Protein AF-A0A378KJ76-F1 (afdb_monomer_lite)

Organism: NCBI:txid453

InterPro domains:
  IPR006119 Resolvase, N-terminal catalytic domain [PS51736] (1-28)
  IPR006120 Resolvase, HTH domain [PF02796] (32-72)
  IPR009057 Homedomain-like superfamily [SSF46689] (32-74)
  IPR036162 Resolvase-like, N-terminal catalytic domain superfamily [SSF53041] (1-30)

Radius of gyration: 29.59 Å; chains: 1; bounding box: 77×40×74 Å

Sequence (186 aa):
MLGVFAEFETNLRRERQLEGIQRAKQEGKYKGRKPTARFKSSEVMELINQGFTRTAIAKKLNIGIASVYRIIKTHRQNNPDQTIPGSQATKKIAVVEIWLRVENKTKFVRGKNESRRQIENDCFSPFDMVKKDTDGWEYILKIPYTNEKELDETIYELMHEAESIADARNGFTEMSAIETITGKSW

Foldseek 3Di:
DVVVVVVVVVVVVVVVVVVVVVVCVVVVVCPDPDPVLLVCLVVLQVVQVVVDDLVVSCVVSVHDSVSSVVSVVVVCVVPVPDDTHPPPQPWDWWKKKKQKDKFALDPPFDPRVVLVVCLCPPQAVVFVKDDPDPPGRIIIGTDTHRDVVRVVVSVVVSQVVSQVSRVVRRMGMDMKMAGPPPRDID

Structure (mmCIF, N/CA/C/O backbone):
data_AF-A0A378KJ76-F1
#
_entry.id   AF-A0A378KJ76-F1
#
loop_
_atom_site.group_PDB
_atom_site.id
_atom_site.type_symbol
_atom_site.label_atom_id
_atom_site.label_alt_id
_atom_site.label_comp_id
_atom_site.label_asym_id
_atom_site.label_entity_id
_atom_site.label_seq_id
_atom_site.pdbx_PDB_ins_code
_atom_site.Cartn_x
_atom_site.Cartn_y
_atom_site.Cartn_z
_atom_site.occupancy
_atom_site.B_iso_or_equiv
_atom_site.auth_seq_id
_atom_site.auth_comp_id
_atom_site.auth_asym_id
_atom_site.auth_atom_id
_atom_site.pdbx_PDB_model_num
ATOM 1 N N . MET A 1 1 ? -50.294 19.749 34.989 1.00 63.41 1 MET A N 1
ATOM 2 C CA . MET A 1 1 ? -49.379 20.613 35.773 1.00 63.41 1 MET A CA 1
ATOM 3 C C . MET A 1 1 ? -48.347 19.847 36.616 1.00 63.41 1 MET A C 1
ATOM 5 O O . MET A 1 1 ? -47.303 20.417 36.876 1.00 63.41 1 MET A O 1
ATOM 9 N N . LEU A 1 2 ? -48.551 18.575 36.996 1.00 69.75 2 LEU A N 1
ATOM 10 C CA . LEU A 1 2 ? -47.578 17.806 37.808 1.00 69.75 2 LEU A CA 1
ATOM 11 C C . LEU A 1 2 ? -46.278 17.403 37.072 1.00 69.75 2 LEU A C 1
ATOM 13 O O . LEU A 1 2 ? -45.234 17.281 37.704 1.00 69.75 2 LEU A O 1
ATOM 17 N N . GLY A 1 3 ? -46.314 17.240 35.744 1.00 79.56 3 GLY A N 1
ATOM 18 C CA . GLY A 1 3 ? -45.130 16.871 34.949 1.00 79.56 3 GLY A CA 1
ATOM 19 C C . GLY A 1 3 ? -44.014 17.922 34.964 1.00 79.56 3 GLY A C 1
ATOM 20 O O . GLY A 1 3 ? -42.844 17.564 35.010 1.00 79.56 3 GLY A O 1
ATOM 21 N N . VAL A 1 4 ? -44.371 19.209 35.038 1.00 81.06 4 VAL A N 1
ATOM 22 C CA . VAL A 1 4 ? -43.402 20.321 35.086 1.00 81.06 4 VAL A CA 1
ATOM 23 C C . VAL A 1 4 ? -42.565 20.269 36.369 1.00 81.06 4 VAL A C 1
ATOM 25 O O . VAL A 1 4 ? -41.358 20.489 36.340 1.00 81.06 4 VAL A O 1
ATOM 28 N N . PHE A 1 5 ? -43.183 19.903 37.496 1.00 82.25 5 PHE A N 1
ATOM 29 C CA . PHE A 1 5 ? -42.476 19.732 38.767 1.00 82.25 5 PHE A CA 1
ATOM 30 C C . PHE A 1 5 ? -41.591 18.477 38.771 1.00 82.25 5 PHE A C 1
ATOM 32 O O . PHE A 1 5 ? -40.461 18.526 39.255 1.00 82.25 5 PHE A O 1
ATOM 39 N N . ALA A 1 6 ? -42.050 17.377 38.165 1.00 85.62 6 ALA A N 1
ATOM 40 C CA . ALA A 1 6 ? -41.249 16.159 38.021 1.00 85.62 6 ALA A CA 1
ATOM 41 C C . ALA A 1 6 ? -40.002 16.372 37.137 1.00 85.62 6 ALA A C 1
ATOM 43 O O . ALA A 1 6 ? -38.919 15.867 37.450 1.00 85.62 6 ALA A O 1
ATOM 44 N N . GLU A 1 7 ? -40.124 17.145 36.056 1.00 84.94 7 GLU A N 1
ATOM 45 C CA . GLU A 1 7 ? -38.994 17.529 35.203 1.00 84.94 7 GLU A CA 1
ATOM 46 C C . GLU A 1 7 ? -38.017 18.455 35.930 1.00 84.94 7 GLU A C 1
ATOM 48 O O . GLU A 1 7 ? -36.808 18.220 35.882 1.00 84.94 7 GLU A O 1
ATOM 53 N N . PHE A 1 8 ? -38.525 19.451 36.663 1.00 87.50 8 PHE A N 1
ATOM 54 C CA . PHE A 1 8 ? -37.701 20.370 37.448 1.00 87.50 8 PHE A CA 1
ATOM 55 C C . PHE A 1 8 ? -36.847 19.631 38.489 1.00 87.50 8 PHE A C 1
ATOM 57 O O . PHE A 1 8 ? -35.629 19.807 38.539 1.00 87.50 8 PHE A O 1
ATOM 64 N N . GLU A 1 9 ? -37.446 18.728 39.267 1.00 88.56 9 GLU A N 1
ATOM 65 C CA . GLU A 1 9 ? -36.698 17.923 40.237 1.00 88.56 9 GLU A CA 1
ATOM 66 C C . GLU A 1 9 ? -35.682 16.983 39.577 1.00 88.56 9 GLU A C 1
ATOM 68 O O . GLU A 1 9 ? -34.585 16.769 40.099 1.00 88.56 9 GLU A O 1
ATOM 73 N N . THR A 1 10 ? -36.026 16.406 38.423 1.00 88.88 10 THR A N 1
ATOM 74 C CA . THR A 1 10 ? -35.123 15.519 37.678 1.00 88.88 10 THR A CA 1
ATOM 75 C C . THR A 1 10 ? -33.919 16.287 37.140 1.00 88.88 10 THR A C 1
ATOM 77 O O . THR A 1 10 ? -32.792 15.790 37.216 1.00 88.88 10 THR A O 1
ATOM 80 N N . ASN A 1 11 ? -34.134 17.511 36.655 1.00 89.81 11 ASN A N 1
ATOM 81 C CA . ASN A 1 11 ? -33.069 18.399 36.205 1.00 89.81 11 ASN A CA 1
ATOM 82 C C . ASN A 1 11 ? -32.148 18.787 37.368 1.00 89.81 11 ASN A C 1
ATOM 84 O O . ASN A 1 11 ? -30.937 18.605 37.253 1.00 89.81 11 ASN A O 1
ATOM 88 N N . LEU A 1 12 ? -32.707 19.160 38.523 1.00 91.12 12 LEU A N 1
ATOM 89 C CA . LEU A 1 12 ? -31.926 19.511 39.713 1.00 91.12 12 LEU A CA 1
ATOM 90 C C . LEU A 1 12 ? -31.085 18.331 40.244 1.00 91.12 12 LEU A C 1
ATOM 92 O O . LEU A 1 12 ? -29.936 18.505 40.656 1.00 91.12 12 LEU A O 1
ATOM 96 N N . ARG A 1 13 ? -31.615 17.096 40.213 1.00 90.38 13 ARG A N 1
ATOM 97 C CA . ARG A 1 13 ? -30.834 15.887 40.552 1.00 90.38 13 ARG A CA 1
ATOM 98 C C . ARG A 1 13 ? -29.699 15.649 39.556 1.00 90.38 13 ARG A C 1
ATOM 100 O O . ARG A 1 13 ? -28.601 15.286 39.976 1.00 90.38 13 ARG A O 1
ATOM 107 N N . ARG A 1 14 ? -29.951 15.850 38.258 1.00 92.56 14 ARG A N 1
ATOM 108 C CA . ARG A 1 14 ? -28.949 15.676 37.199 1.00 92.56 14 ARG A CA 1
ATOM 109 C C . ARG A 1 14 ? -27.813 16.687 37.337 1.00 92.56 14 ARG A C 1
ATOM 111 O O . ARG A 1 14 ? -26.661 16.287 37.234 1.00 92.56 14 ARG A O 1
ATOM 118 N N . GLU A 1 15 ? -28.119 17.951 37.614 1.00 90.94 15 GLU A N 1
ATOM 119 C CA . GLU A 1 15 ? -27.116 19.003 37.838 1.00 90.94 15 GLU A CA 1
ATOM 120 C C . GLU A 1 15 ? -26.184 18.646 38.999 1.00 90.94 15 GLU A C 1
ATOM 122 O O . GLU A 1 15 ? -24.968 18.581 38.823 1.00 90.94 15 GLU A O 1
ATOM 127 N N . ARG A 1 16 ? -26.746 18.257 40.149 1.00 92.44 16 ARG A N 1
ATOM 128 C CA . ARG A 1 16 ? -25.952 17.806 41.306 1.00 92.44 16 ARG A CA 1
ATOM 129 C C . ARG A 1 16 ? -25.134 16.551 41.006 1.00 92.44 16 ARG A C 1
ATOM 131 O O . ARG A 1 16 ? -23.994 16.423 41.451 1.00 92.44 16 ARG A O 1
ATOM 138 N N . GLN A 1 17 ? -25.698 15.610 40.250 1.00 90.94 17 GLN A N 1
ATOM 139 C CA . GLN A 1 17 ? -24.981 14.409 39.828 1.00 90.94 17 GLN A CA 1
ATOM 140 C C . GLN A 1 17 ? -23.806 14.757 38.904 1.00 90.94 17 GLN A C 1
ATOM 142 O O . GLN A 1 17 ? -22.736 14.164 39.038 1.00 90.94 17 GLN A O 1
ATOM 147 N N . LEU A 1 18 ? -23.976 15.721 37.995 1.00 90.12 18 LEU A N 1
ATOM 148 C CA . LEU A 1 18 ? -22.920 16.192 37.101 1.00 90.12 18 LEU A CA 1
ATOM 149 C C . LEU A 1 18 ? -21.805 16.893 37.877 1.00 90.12 18 LEU A C 1
ATOM 151 O O . LEU A 1 18 ? -20.645 16.552 37.660 1.00 90.12 18 LEU A O 1
ATOM 155 N N . GLU A 1 19 ? -22.134 17.776 38.823 1.00 90.12 19 GLU A N 1
ATOM 156 C CA . GLU A 1 19 ? -21.151 18.411 39.713 1.00 90.12 19 GLU A CA 1
ATOM 157 C C . GLU A 1 19 ? -20.372 17.372 40.533 1.00 90.12 19 GLU A C 1
ATOM 159 O O . GLU A 1 19 ? -19.142 17.427 40.626 1.00 90.12 19 GLU A O 1
ATOM 164 N N . GLY A 1 20 ? -21.067 16.367 41.077 1.00 89.44 20 GLY A N 1
ATOM 165 C CA . GLY A 1 20 ? -20.447 15.258 41.803 1.00 89.44 20 GLY A CA 1
ATOM 166 C C . GLY A 1 20 ? -19.521 14.412 40.922 1.00 89.44 20 GLY A C 1
ATOM 167 O O . GLY A 1 20 ? -18.401 14.090 41.323 1.00 89.44 20 GLY A O 1
ATOM 168 N N . ILE A 1 21 ? -19.945 14.092 39.694 1.00 87.88 21 ILE A N 1
ATOM 169 C CA . ILE A 1 21 ? -19.116 13.385 38.706 1.00 87.88 21 ILE A CA 1
ATOM 170 C C . ILE A 1 21 ? -17.912 14.238 38.305 1.00 87.88 21 ILE A C 1
ATOM 172 O O . ILE A 1 21 ? -16.818 13.701 38.154 1.00 87.88 21 ILE A O 1
ATOM 176 N N . GLN A 1 22 ? -18.086 15.546 38.124 1.00 88.12 22 GLN A N 1
ATOM 177 C CA . GLN A 1 22 ? -17.012 16.455 37.736 1.00 88.12 22 GLN A CA 1
ATOM 178 C C . GLN A 1 22 ? -15.947 16.532 38.829 1.00 88.12 22 GLN A C 1
ATOM 180 O O . GLN A 1 22 ? -14.766 16.360 38.529 1.00 88.12 22 GLN A O 1
ATOM 185 N N . ARG A 1 23 ? -16.360 16.656 40.095 1.00 87.88 23 ARG A N 1
ATOM 186 C CA . ARG A 1 23 ? -15.456 16.592 41.250 1.00 87.88 23 ARG A CA 1
ATOM 187 C C . ARG A 1 23 ? -14.735 15.243 41.327 1.00 87.88 23 ARG A C 1
ATOM 189 O O . ARG A 1 23 ? -13.514 15.199 41.419 1.00 87.88 23 ARG A O 1
ATOM 196 N N . ALA A 1 24 ? -15.454 14.130 41.165 1.00 85.19 24 ALA A N 1
ATOM 197 C CA . ALA A 1 24 ? -14.859 12.790 41.170 1.00 85.19 24 ALA A CA 1
ATOM 198 C C . ALA A 1 24 ? -13.915 12.519 39.977 1.00 85.19 24 ALA A C 1
ATOM 200 O O . ALA A 1 24 ? -12.982 11.721 40.098 1.00 85.19 24 ALA A O 1
ATOM 201 N N . LYS A 1 25 ? -14.151 13.155 38.821 1.00 84.25 25 LYS A N 1
ATOM 202 C CA . LYS A 1 25 ? -13.245 13.132 37.662 1.00 84.25 25 LYS A CA 1
ATOM 203 C C . LYS A 1 25 ? -11.980 13.948 37.933 1.00 84.25 25 LYS A C 1
ATOM 205 O O . LYS A 1 25 ? -10.902 13.447 37.637 1.00 84.25 25 LYS A O 1
ATOM 210 N N . GLN A 1 26 ? -12.102 15.143 38.520 1.00 86.69 26 GLN A N 1
ATOM 211 C CA . GLN A 1 26 ? -10.957 15.972 38.928 1.00 86.69 26 GLN A CA 1
ATOM 212 C C . GLN A 1 26 ? -10.090 15.263 39.979 1.00 86.69 26 GLN A C 1
ATOM 214 O O . GLN A 1 26 ? -8.871 15.261 39.873 1.00 86.69 26 GLN A O 1
ATOM 219 N N . GLU A 1 27 ? -10.715 14.568 40.931 1.00 87.44 27 GLU A N 1
ATOM 220 C CA . GLU A 1 27 ? -10.034 13.730 41.929 1.00 87.44 27 GLU A CA 1
ATOM 221 C C . GLU A 1 27 ? -9.506 12.392 41.363 1.00 87.44 27 GLU A C 1
ATOM 223 O O . GLU A 1 27 ? -8.956 11.574 42.101 1.00 87.44 27 GLU A O 1
ATOM 228 N N . GLY A 1 28 ? -9.711 12.101 40.072 1.00 80.44 28 GLY A N 1
ATOM 229 C CA . GLY A 1 28 ? -9.223 10.878 39.419 1.00 80.44 28 GLY A CA 1
ATOM 230 C C . GLY A 1 28 ? -9.884 9.569 39.884 1.00 80.44 28 GLY A C 1
ATOM 231 O O . GLY A 1 28 ? -9.418 8.476 39.540 1.00 80.44 28 GLY A O 1
ATOM 232 N N . LYS A 1 29 ? -10.980 9.640 40.652 1.00 79.75 29 LYS A N 1
ATOM 233 C CA . LYS A 1 29 ? -11.730 8.471 41.150 1.00 79.75 29 LYS A CA 1
ATOM 234 C C . LYS A 1 29 ? -12.564 7.807 40.052 1.00 79.75 29 LYS A C 1
ATOM 236 O O . LYS A 1 29 ? -12.765 6.592 40.071 1.00 79.75 29 LYS A O 1
ATOM 241 N N . TYR A 1 30 ? -13.024 8.577 39.065 1.00 75.19 30 TYR A N 1
ATOM 242 C CA . TYR A 1 30 ? -13.838 8.062 37.963 1.00 75.19 30 TYR A CA 1
ATOM 243 C C . TYR A 1 30 ? -12.971 7.403 36.874 1.00 75.19 30 TYR A C 1
ATOM 245 O O . TYR A 1 30 ? -12.592 8.033 35.890 1.00 75.19 30 TYR A O 1
ATOM 253 N N . LYS A 1 31 ? -12.658 6.112 37.044 1.00 70.19 31 LYS A N 1
ATOM 254 C CA . LYS A 1 31 ? -11.774 5.344 36.136 1.00 70.19 31 LYS A CA 1
ATOM 255 C C . LYS A 1 31 ? -12.506 4.551 35.040 1.00 70.19 31 LYS A C 1
ATOM 257 O O . LYS A 1 31 ? -11.871 3.850 34.257 1.00 70.19 31 LYS A O 1
ATOM 262 N N . GLY A 1 32 ? -13.835 4.665 34.965 1.00 73.25 32 GLY A N 1
ATOM 263 C CA . GLY A 1 32 ? -14.664 3.907 34.022 1.00 73.25 32 GLY A CA 1
ATOM 264 C C . GLY A 1 32 ? -14.632 2.391 34.265 1.00 73.25 32 GLY A C 1
ATOM 265 O O . GLY A 1 32 ? -14.206 1.910 35.316 1.00 73.25 32 GLY A O 1
ATOM 266 N N . ARG A 1 33 ? -15.108 1.608 33.287 1.00 74.69 33 ARG A N 1
ATOM 267 C CA . ARG A 1 33 ? -15.055 0.138 33.352 1.00 74.69 33 ARG A CA 1
ATOM 268 C C . ARG A 1 33 ? -13.597 -0.329 33.300 1.00 74.69 33 ARG A C 1
ATOM 270 O O . ARG A 1 33 ? -12.865 0.059 32.393 1.00 74.69 33 ARG A O 1
ATOM 277 N N . LYS A 1 34 ? -13.200 -1.218 34.222 1.00 72.88 34 LYS A N 1
ATOM 278 C CA . LYS A 1 34 ? -11.860 -1.832 34.224 1.00 72.88 34 LYS A CA 1
ATOM 279 C C . LYS A 1 34 ? -11.568 -2.462 32.847 1.00 72.88 34 LYS A C 1
ATOM 281 O O . LYS A 1 34 ? -12.363 -3.295 32.399 1.00 72.88 34 LYS A O 1
ATOM 286 N N . PRO A 1 35 ? -10.465 -2.101 32.166 1.00 69.94 35 PRO A N 1
ATOM 287 C CA . PRO A 1 35 ? -10.188 -2.551 30.804 1.00 69.94 35 PRO A CA 1
ATOM 288 C C . PRO A 1 35 ? -9.579 -3.963 30.792 1.00 69.94 35 PRO A C 1
ATOM 290 O O . PRO A 1 35 ? -8.429 -4.153 30.414 1.00 69.94 35 PRO A O 1
ATOM 293 N N . THR A 1 36 ? -10.363 -4.970 31.187 1.00 76.00 36 THR A N 1
ATOM 294 C CA . THR A 1 36 ? -9.926 -6.372 31.345 1.00 76.00 36 THR A CA 1
ATOM 295 C C . THR A 1 36 ? -9.258 -6.958 30.101 1.00 76.00 36 THR A C 1
ATOM 297 O O . THR A 1 36 ? -8.294 -7.703 30.221 1.00 76.00 36 THR A O 1
ATOM 300 N N . ALA A 1 37 ? -9.726 -6.591 28.906 1.00 73.44 37 ALA A N 1
ATOM 301 C CA . ALA A 1 37 ? -9.137 -7.072 27.660 1.00 73.44 37 ALA A CA 1
ATOM 302 C C . ALA A 1 37 ? -7.802 -6.390 27.310 1.00 73.44 37 ALA A C 1
ATOM 304 O O . ALA A 1 37 ? -6.933 -7.040 26.743 1.00 73.44 37 ALA A O 1
ATOM 305 N N . ARG A 1 38 ? -7.608 -5.106 27.654 1.00 75.31 38 ARG A N 1
ATOM 306 C CA . ARG A 1 38 ? -6.349 -4.396 27.350 1.00 75.31 38 ARG A CA 1
ATOM 307 C C . ARG A 1 38 ? -5.183 -4.892 28.199 1.00 75.31 38 ARG A C 1
ATOM 309 O O . ARG A 1 38 ? -4.061 -4.819 27.732 1.00 75.31 38 ARG A O 1
ATOM 316 N N . PHE A 1 39 ? -5.443 -5.412 29.399 1.00 79.62 39 PHE A N 1
ATOM 317 C CA . PHE A 1 39 ? -4.398 -6.024 30.227 1.00 79.62 39 PHE A CA 1
ATOM 318 C C . PHE A 1 39 ? -3.766 -7.260 29.575 1.00 79.62 39 PHE A C 1
ATOM 320 O O . PHE A 1 39 ? -2.610 -7.548 29.844 1.00 79.62 39 PHE A O 1
ATOM 327 N N . LYS A 1 40 ? -4.494 -7.950 28.689 1.00 83.00 40 LYS A N 1
ATOM 328 C CA . LYS A 1 40 ? -4.004 -9.126 27.954 1.00 83.00 40 LYS A CA 1
ATOM 329 C C . LYS A 1 40 ? -3.378 -8.770 26.601 1.00 83.00 40 LYS A C 1
ATOM 331 O O . LYS A 1 40 ? -3.289 -9.622 25.723 1.00 83.00 40 LYS A O 1
ATOM 336 N N . SER A 1 41 ? -3.024 -7.503 26.375 1.00 85.75 41 SER A N 1
ATOM 337 C CA . SER A 1 41 ? -2.509 -7.052 25.079 1.00 85.75 41 SER A CA 1
ATOM 338 C C . SER A 1 41 ? -1.189 -7.724 24.701 1.00 85.75 41 SER A C 1
ATOM 340 O O . SER A 1 41 ? -1.035 -8.108 23.545 1.00 85.75 41 SER A O 1
ATOM 342 N N . SER A 1 42 ? -0.278 -7.903 25.660 1.00 87.69 42 SER A N 1
ATOM 343 C CA . SER A 1 42 ? 1.000 -8.600 25.463 1.00 87.69 42 SER A CA 1
ATOM 344 C C . SER A 1 42 ? 0.786 -10.054 25.043 1.00 87.69 42 SER A C 1
ATOM 346 O O . SER A 1 42 ? 1.260 -10.457 23.986 1.00 87.69 42 SER A O 1
ATOM 348 N N . GLU A 1 43 ? -0.029 -10.799 25.796 1.00 89.12 43 GLU A N 1
ATOM 349 C CA . GLU A 1 43 ? -0.370 -12.199 25.503 1.00 89.12 43 GLU A CA 1
ATOM 350 C C . GLU A 1 43 ? -1.023 -12.361 24.120 1.00 89.12 43 GLU A C 1
ATOM 352 O O . GLU A 1 43 ? -0.747 -13.317 23.396 1.00 89.12 43 GLU A O 1
ATOM 357 N N . VAL A 1 44 ? -1.887 -11.416 23.721 1.00 89.00 44 VAL A N 1
ATOM 358 C CA . VAL A 1 44 ? -2.480 -11.408 22.375 1.00 89.00 44 VAL A CA 1
ATOM 359 C C . VAL A 1 44 ? -1.391 -11.288 21.309 1.00 89.00 44 VAL A C 1
ATOM 361 O O . VAL A 1 44 ? -1.420 -12.052 20.348 1.00 89.00 44 VAL A O 1
ATOM 364 N N . MET A 1 45 ? -0.441 -10.363 21.461 1.00 88.06 45 MET A N 1
ATOM 365 C CA . MET A 1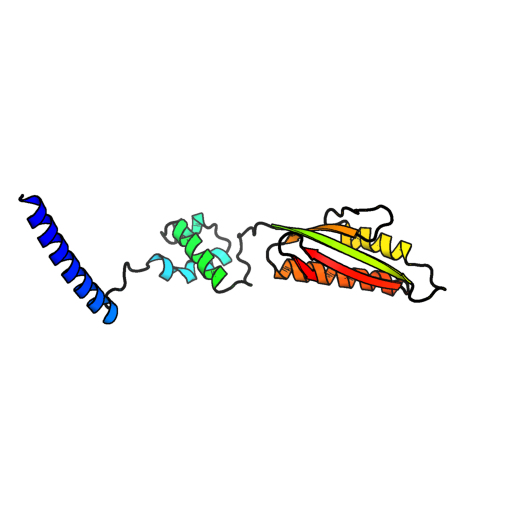 45 ? 0.627 -10.159 20.476 1.00 88.06 45 MET A CA 1
ATOM 366 C C . MET A 1 45 ? 1.599 -11.341 20.413 1.00 88.06 45 MET A C 1
ATOM 368 O O . MET A 1 45 ? 1.976 -11.751 19.318 1.00 88.06 45 MET A O 1
ATOM 372 N N . GLU A 1 46 ? 1.943 -11.945 21.551 1.00 89.75 46 GLU A N 1
ATOM 373 C CA . GLU A 1 46 ? 2.766 -13.161 21.600 1.00 89.75 46 GLU A CA 1
ATOM 374 C C . GLU A 1 46 ? 2.121 -14.318 20.832 1.00 89.75 46 GLU A C 1
ATOM 376 O O . GLU A 1 46 ? 2.768 -14.946 19.994 1.00 89.75 46 GLU A O 1
ATOM 381 N N . LEU A 1 47 ? 0.827 -14.574 21.054 1.00 88.88 47 LEU A N 1
ATOM 382 C CA . LEU A 1 47 ? 0.110 -15.641 20.349 1.00 88.88 47 LEU A CA 1
ATOM 383 C C . LEU A 1 47 ? -0.027 -15.361 18.847 1.00 88.88 47 LEU A C 1
ATOM 385 O O . LEU A 1 47 ? -0.011 -16.295 18.046 1.00 88.88 47 LEU A O 1
ATOM 389 N N . ILE A 1 48 ? -0.154 -14.092 18.452 1.00 87.06 48 ILE A N 1
ATOM 390 C CA . ILE A 1 48 ? -0.153 -13.707 17.035 1.00 87.06 48 ILE A CA 1
ATOM 391 C C . ILE A 1 48 ? 1.210 -13.994 16.405 1.00 87.06 48 ILE A C 1
ATOM 393 O O . ILE A 1 48 ? 1.264 -14.576 15.324 1.00 87.06 48 ILE A O 1
ATOM 397 N N . ASN A 1 49 ? 2.301 -13.653 17.093 1.00 85.06 49 ASN A N 1
ATOM 398 C CA . ASN A 1 49 ? 3.659 -13.923 16.619 1.00 85.06 49 ASN A CA 1
ATOM 399 C C . ASN A 1 49 ? 3.953 -15.427 16.514 1.00 85.06 49 ASN A C 1
ATOM 401 O O . ASN A 1 49 ? 4.692 -15.849 15.633 1.00 85.06 49 ASN A O 1
ATOM 405 N N . GLN A 1 50 ? 3.315 -16.245 17.354 1.00 86.25 50 GLN A N 1
ATOM 406 C CA . GLN A 1 50 ? 3.341 -17.710 17.266 1.00 86.25 50 GLN A CA 1
ATOM 407 C C . GLN A 1 50 ? 2.475 -18.282 16.124 1.00 86.25 50 GLN A C 1
ATOM 409 O O . GLN A 1 50 ? 2.449 -19.494 15.927 1.00 86.25 50 GLN A O 1
ATOM 414 N N . GLY A 1 51 ? 1.744 -17.445 15.381 1.00 82.88 51 GLY A N 1
ATOM 415 C CA . GLY A 1 51 ? 0.942 -17.854 14.225 1.00 82.88 51 GLY A CA 1
ATOM 416 C C . GLY A 1 51 ? -0.479 -18.328 14.549 1.00 82.88 51 GLY A C 1
ATOM 417 O O . GLY A 1 51 ? -1.152 -18.881 13.677 1.00 82.88 51 GLY A O 1
ATOM 418 N N . PHE A 1 52 ? -0.982 -18.117 15.771 1.00 86.81 52 PHE A N 1
ATOM 419 C CA . PHE A 1 52 ? -2.365 -18.477 16.095 1.00 86.81 52 PHE A CA 1
ATOM 420 C C . PHE A 1 52 ? -3.371 -17.590 15.352 1.00 86.81 52 PHE A C 1
ATOM 422 O O . PHE A 1 52 ? -3.212 -16.376 15.218 1.00 86.81 52 PHE A O 1
ATOM 429 N N . THR A 1 53 ? -4.491 -18.187 14.936 1.00 87.19 53 THR A N 1
ATOM 430 C CA . THR A 1 53 ? -5.596 -17.427 14.343 1.00 87.19 53 THR A CA 1
ATOM 431 C C . THR A 1 53 ? -6.276 -16.536 15.384 1.00 87.19 53 THR A C 1
ATOM 433 O O . THR A 1 53 ? -6.413 -16.886 16.557 1.00 87.19 53 THR A O 1
ATOM 436 N N . ARG A 1 54 ? -6.788 -15.380 14.947 1.00 89.00 54 ARG A N 1
ATOM 437 C CA . ARG A 1 54 ? -7.467 -14.397 15.819 1.00 89.00 54 ARG A CA 1
ATOM 438 C C . ARG A 1 54 ? -8.650 -15.003 16.586 1.00 89.00 54 ARG A C 1
ATOM 440 O O . ARG A 1 54 ? -8.900 -14.648 17.735 1.00 89.00 54 ARG A O 1
ATOM 447 N N . THR A 1 55 ? -9.357 -15.944 15.961 1.00 89.56 55 THR A N 1
ATOM 448 C CA . THR A 1 55 ? -10.441 -16.732 16.565 1.00 89.56 55 THR A CA 1
ATOM 449 C C . THR A 1 55 ? -9.935 -17.686 17.644 1.00 89.56 55 THR A C 1
ATOM 451 O O . THR A 1 55 ? -10.565 -17.793 18.695 1.00 89.56 55 THR A O 1
ATOM 454 N N . ALA A 1 56 ? -8.804 -18.361 17.414 1.00 90.19 56 ALA A N 1
ATOM 455 C CA . ALA A 1 56 ? -8.186 -19.233 18.410 1.00 90.19 56 ALA A CA 1
ATOM 456 C C . ALA A 1 56 ? -7.694 -18.429 19.622 1.00 90.19 56 ALA A C 1
ATOM 458 O O . ALA A 1 56 ? -7.932 -18.834 20.757 1.00 90.19 56 ALA A O 1
ATOM 459 N N . ILE A 1 57 ? -7.108 -17.251 19.392 1.00 90.81 57 ILE A N 1
ATOM 460 C CA . ILE A 1 57 ? -6.660 -16.338 20.454 1.00 90.81 57 ILE A CA 1
ATOM 461 C C . ILE A 1 57 ? -7.837 -15.874 21.314 1.00 90.81 57 ILE A C 1
ATOM 463 O O . ILE A 1 57 ? -7.770 -15.941 22.540 1.00 90.81 57 ILE A O 1
ATOM 467 N N . ALA A 1 58 ? -8.937 -15.452 20.681 1.00 92.50 58 ALA A N 1
ATOM 468 C CA . ALA A 1 58 ? -10.145 -15.024 21.383 1.00 92.50 58 ALA A CA 1
ATOM 469 C C . ALA A 1 58 ? -10.678 -16.119 22.325 1.00 92.50 58 ALA A C 1
ATOM 471 O O . ALA A 1 58 ? -10.974 -15.845 23.490 1.00 92.50 58 ALA A O 1
ATOM 472 N N . LYS A 1 59 ? -10.727 -17.370 21.841 1.00 92.81 59 LYS A N 1
ATOM 473 C CA . LYS A 1 59 ? -11.128 -18.536 22.642 1.00 92.81 59 LYS A CA 1
ATOM 474 C C . LYS A 1 59 ? -10.134 -18.828 23.771 1.00 92.81 59 LYS A C 1
ATOM 476 O O . LYS A 1 59 ? -10.554 -18.992 24.910 1.00 92.81 59 LYS A O 1
ATOM 481 N N . LYS A 1 60 ? -8.829 -18.840 23.477 1.00 92.19 60 LYS A N 1
ATOM 482 C CA . LYS A 1 60 ? -7.760 -19.169 24.438 1.00 92.19 60 LYS A CA 1
ATOM 483 C C . LYS A 1 60 ? -7.687 -18.172 25.596 1.00 92.19 60 LYS A C 1
ATOM 485 O O . LYS A 1 60 ? -7.533 -18.572 26.742 1.00 92.19 60 LYS A O 1
ATOM 490 N N . LEU A 1 61 ? -7.837 -16.881 25.306 1.00 89.94 61 LEU A N 1
ATOM 491 C CA . LEU A 1 61 ? -7.745 -15.811 26.305 1.00 89.94 61 LEU A CA 1
ATOM 492 C C . LEU A 1 61 ? -9.096 -15.429 26.925 1.00 89.94 61 LEU A C 1
ATOM 494 O O . LEU A 1 61 ? -9.142 -14.535 27.779 1.00 89.94 61 LEU A O 1
ATOM 498 N N . ASN A 1 62 ? -10.180 -16.097 26.517 1.00 90.19 62 ASN A N 1
ATOM 499 C CA . ASN A 1 62 ? -11.557 -15.816 26.918 1.00 90.19 62 ASN A CA 1
ATOM 500 C C . ASN A 1 62 ? -11.929 -14.327 26.762 1.00 90.19 62 ASN A C 1
ATOM 502 O O . ASN A 1 62 ? -12.415 -13.672 27.687 1.00 90.19 62 ASN A O 1
ATOM 506 N N . ILE A 1 63 ? -11.635 -13.767 25.588 1.00 90.25 63 ILE A N 1
ATOM 507 C CA . ILE A 1 63 ? -11.973 -12.387 25.222 1.00 90.25 63 ILE A CA 1
ATOM 508 C C . ILE A 1 63 ? -12.803 -12.371 23.943 1.00 90.25 63 ILE A C 1
ATOM 510 O O . ILE A 1 63 ? -12.663 -13.227 23.074 1.00 90.25 63 ILE A O 1
ATOM 514 N N . GLY A 1 64 ? -13.658 -11.358 23.793 1.00 88.94 64 GLY A N 1
ATOM 515 C CA . GLY A 1 64 ? -14.386 -11.159 22.542 1.00 88.94 64 GLY A CA 1
ATOM 516 C C . GLY A 1 64 ? -13.426 -10.921 21.373 1.00 88.94 64 GLY A C 1
ATOM 517 O O . GLY A 1 64 ? -12.446 -10.187 21.507 1.00 88.94 64 GLY A O 1
ATOM 518 N N . ILE A 1 65 ? -13.738 -11.476 20.200 1.00 90.06 65 ILE A N 1
ATOM 519 C CA . ILE A 1 65 ? -12.918 -11.308 18.988 1.00 90.06 65 ILE A CA 1
ATOM 520 C C . ILE A 1 65 ? -12.733 -9.829 18.607 1.00 90.06 65 ILE A C 1
ATOM 522 O O . ILE A 1 65 ? -11.661 -9.421 18.164 1.00 90.06 65 ILE A O 1
ATOM 526 N N . ALA A 1 66 ? -13.740 -8.989 18.875 1.00 90.25 66 ALA A N 1
ATOM 527 C CA . ALA A 1 66 ? -13.658 -7.543 18.687 1.00 90.25 66 ALA A CA 1
ATOM 528 C C . ALA A 1 66 ? -12.553 -6.901 19.545 1.00 90.25 66 ALA A C 1
ATOM 530 O O . ALA A 1 66 ? -11.912 -5.946 19.110 1.00 90.25 66 ALA A O 1
ATOM 531 N N . SER A 1 67 ? -12.299 -7.425 20.747 1.00 89.75 67 SER A N 1
ATOM 532 C CA . SER A 1 67 ? -11.211 -6.958 21.608 1.00 89.75 67 SER A CA 1
ATOM 533 C C . SER A 1 67 ? -9.844 -7.312 21.027 1.00 89.75 67 SER A C 1
ATOM 535 O O . SER A 1 67 ? -8.965 -6.457 21.042 1.00 89.75 67 SER A O 1
ATOM 537 N N . VAL A 1 68 ? -9.687 -8.511 20.451 1.00 89.44 68 VAL A N 1
ATOM 538 C CA . VAL A 1 68 ? -8.457 -8.923 19.745 1.00 89.44 68 VAL A CA 1
ATOM 539 C C . VAL A 1 68 ? -8.157 -7.955 18.600 1.00 89.44 68 VAL A C 1
ATOM 541 O O . VAL A 1 68 ? -7.073 -7.383 18.545 1.00 89.44 68 VAL A O 1
ATOM 544 N N . TYR A 1 69 ? -9.141 -7.677 17.740 1.00 89.19 69 TYR A N 1
ATOM 545 C CA . TYR A 1 69 ? -8.976 -6.712 16.647 1.00 89.19 69 TYR A CA 1
ATOM 546 C C . TYR A 1 69 ? -8.646 -5.293 17.132 1.00 89.19 69 TYR A C 1
ATOM 548 O O . TYR A 1 69 ? -7.813 -4.621 16.527 1.00 89.19 69 TYR A O 1
ATOM 556 N N . ARG A 1 70 ? -9.258 -4.825 18.231 1.00 88.56 70 ARG A N 1
ATOM 557 C CA . ARG A 1 70 ? -8.937 -3.510 18.817 1.00 88.56 70 ARG A CA 1
ATOM 558 C C . ARG A 1 70 ? -7.500 -3.447 19.330 1.00 88.56 70 ARG A C 1
ATOM 560 O O . ARG A 1 70 ? -6.840 -2.445 19.089 1.00 88.56 70 ARG A O 1
ATOM 567 N N . ILE A 1 71 ? -7.024 -4.499 19.998 1.00 89.62 71 ILE A N 1
ATOM 568 C CA . ILE A 1 71 ? -5.639 -4.591 20.483 1.00 89.62 71 ILE A CA 1
ATOM 569 C C . ILE A 1 71 ? -4.666 -4.542 19.303 1.00 89.62 71 ILE A C 1
ATOM 571 O O . ILE A 1 71 ? -3.752 -3.727 19.325 1.00 89.62 71 ILE A O 1
ATOM 575 N N . ILE A 1 72 ? -4.919 -5.318 18.242 1.00 87.38 72 ILE A N 1
ATOM 576 C CA . ILE A 1 72 ? -4.105 -5.304 17.015 1.00 87.38 72 ILE A CA 1
ATOM 577 C C . ILE A 1 72 ? -4.080 -3.903 16.390 1.00 87.38 72 ILE A C 1
ATOM 579 O O . ILE A 1 72 ? -3.016 -3.399 16.040 1.00 87.38 72 ILE A O 1
ATOM 583 N N . LYS A 1 73 ? -5.242 -3.245 16.275 1.00 85.75 73 LYS A N 1
ATOM 584 C CA . LYS A 1 73 ? -5.337 -1.887 15.721 1.00 85.75 73 LYS A CA 1
ATOM 585 C C . LYS A 1 73 ? -4.518 -0.883 16.536 1.00 85.75 73 LYS A C 1
ATOM 587 O O . LYS A 1 73 ? -3.767 -0.114 15.949 1.00 85.75 73 LYS A O 1
ATOM 592 N N . THR A 1 74 ? -4.644 -0.895 17.864 1.00 87.25 74 THR A N 1
ATOM 593 C CA . THR A 1 74 ? -3.861 -0.013 18.745 1.00 87.25 74 THR A CA 1
ATOM 594 C C . THR A 1 74 ? -2.366 -0.333 18.678 1.00 87.25 74 THR A C 1
ATOM 596 O O . THR A 1 74 ? -1.554 0.582 18.645 1.00 87.25 74 THR A O 1
ATOM 599 N N . HIS A 1 75 ? -1.991 -1.611 18.590 1.00 85.94 75 HIS A N 1
ATOM 600 C CA . HIS A 1 75 ? -0.593 -2.011 18.443 1.00 85.94 75 HIS A CA 1
ATOM 601 C C . HIS A 1 75 ? 0.021 -1.498 17.135 1.00 85.94 75 HIS A C 1
ATOM 603 O O . HIS A 1 75 ? 1.121 -0.961 17.157 1.00 85.94 75 HIS A O 1
ATOM 609 N N . ARG A 1 76 ? -0.705 -1.600 16.012 1.00 80.38 76 ARG A N 1
ATOM 610 C CA . ARG A 1 76 ? -0.274 -1.067 14.708 1.00 80.38 76 ARG A CA 1
ATOM 611 C C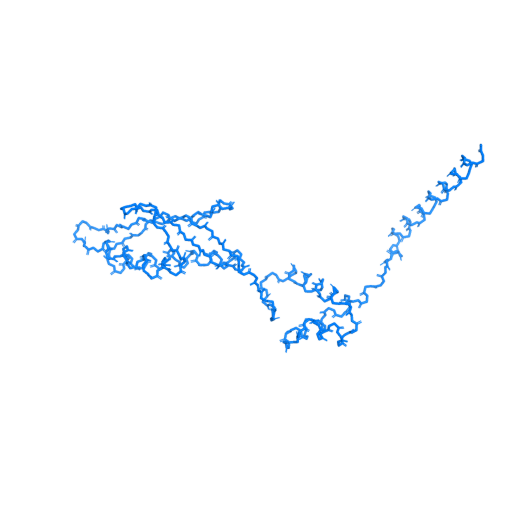 . ARG A 1 76 ? -0.156 0.459 14.705 1.00 80.38 76 ARG A C 1
ATOM 613 O O . ARG A 1 76 ? 0.715 0.994 14.040 1.00 80.38 76 ARG A O 1
ATOM 620 N N . GLN A 1 77 ? -1.021 1.162 15.439 1.00 80.81 77 GLN A N 1
ATOM 621 C CA . GLN A 1 77 ? -0.915 2.619 15.593 1.00 80.81 77 GLN A CA 1
ATOM 622 C C . GLN A 1 77 ? 0.350 3.028 16.354 1.00 80.81 77 GLN A C 1
ATOM 624 O O . GLN A 1 77 ? 0.962 4.029 16.008 1.00 80.81 77 GLN A O 1
ATOM 629 N N . ASN A 1 78 ? 0.739 2.252 17.367 1.00 83.25 78 ASN A N 1
ATOM 630 C CA . ASN A 1 78 ? 1.948 2.521 18.143 1.00 83.25 78 ASN A CA 1
ATOM 631 C C . ASN A 1 78 ? 3.228 2.050 17.430 1.00 83.25 78 ASN A C 1
ATOM 633 O O . ASN A 1 78 ? 4.290 2.603 17.684 1.00 83.25 78 ASN A O 1
ATOM 637 N N . ASN A 1 79 ? 3.127 1.039 16.561 1.00 80.94 79 ASN A N 1
ATOM 638 C CA . ASN A 1 79 ? 4.246 0.440 15.830 1.00 80.94 79 ASN A CA 1
ATOM 639 C C . ASN A 1 79 ? 3.885 0.309 14.334 1.00 80.94 79 ASN A C 1
ATOM 641 O O . ASN A 1 79 ? 3.490 -0.779 13.899 1.00 80.94 79 ASN A O 1
ATOM 645 N N . PRO A 1 80 ? 3.963 1.399 13.548 1.00 70.00 80 PRO A N 1
ATOM 646 C CA . PRO A 1 80 ? 3.538 1.404 12.145 1.00 70.00 80 PRO A CA 1
ATOM 647 C C . PRO A 1 80 ? 4.398 0.512 11.235 1.00 70.00 80 PRO A C 1
ATOM 649 O O . PRO A 1 80 ? 3.867 -0.041 10.273 1.00 70.00 80 PRO A O 1
ATOM 652 N N . ASP A 1 81 ? 5.672 0.311 11.580 1.00 66.19 81 ASP A N 1
ATOM 653 C CA . ASP A 1 81 ? 6.648 -0.411 10.750 1.00 66.19 81 ASP A CA 1
ATOM 654 C C . ASP A 1 81 ? 6.699 -1.925 11.017 1.00 66.19 81 ASP A C 1
ATOM 656 O O . ASP A 1 81 ? 7.405 -2.664 10.332 1.00 66.19 81 ASP A O 1
ATOM 660 N N . GLN A 1 82 ? 5.967 -2.422 12.021 1.00 70.38 82 GLN A N 1
ATOM 661 C CA . GLN A 1 82 ? 6.057 -3.823 12.430 1.00 70.38 82 GLN A CA 1
ATOM 662 C C . GLN A 1 82 ? 5.038 -4.693 11.681 1.00 70.38 82 GLN A C 1
ATOM 664 O O . GLN A 1 82 ? 3.823 -4.479 11.756 1.00 70.38 82 GLN A O 1
ATOM 669 N N . THR A 1 83 ? 5.527 -5.713 10.975 1.00 66.50 83 THR A N 1
ATOM 670 C CA . THR A 1 83 ? 4.681 -6.676 10.261 1.00 66.50 83 THR A CA 1
ATOM 671 C C . THR A 1 83 ? 4.055 -7.667 11.244 1.00 66.50 83 THR A C 1
ATOM 673 O O . THR A 1 83 ? 4.715 -8.211 12.126 1.00 66.50 83 THR A O 1
ATOM 676 N N . ILE A 1 84 ? 2.741 -7.884 11.124 1.00 70.62 84 ILE A N 1
ATOM 677 C CA . ILE A 1 84 ? 1.988 -8.779 12.012 1.00 70.62 84 ILE A CA 1
ATOM 678 C C . ILE A 1 84 ? 1.656 -10.071 11.248 1.00 70.62 84 ILE A C 1
ATOM 680 O O . ILE A 1 84 ? 0.930 -9.997 10.247 1.00 70.62 84 ILE A O 1
ATOM 684 N N . PRO A 1 85 ? 2.109 -11.252 11.712 1.00 65.38 85 PRO A N 1
ATOM 685 C CA . PRO A 1 85 ? 1.803 -12.530 11.073 1.00 65.38 85 PRO A CA 1
ATOM 686 C C . PRO A 1 85 ? 0.294 -12.755 10.911 1.00 65.38 85 PRO A C 1
ATOM 688 O O . PRO A 1 85 ? -0.508 -12.471 11.803 1.00 65.38 85 PRO A O 1
ATOM 691 N N . GLY A 1 86 ? -0.124 -13.223 9.732 1.00 61.88 86 GLY A N 1
ATOM 692 C CA . GLY A 1 86 ? -1.541 -13.444 9.411 1.00 61.88 86 GLY A CA 1
ATOM 693 C C . GLY A 1 86 ? -2.365 -12.167 9.183 1.00 61.88 86 GLY A C 1
ATOM 694 O O . GLY A 1 86 ? -3.565 -12.244 8.902 1.00 61.88 86 GLY A O 1
ATOM 695 N N . SER A 1 87 ? -1.764 -10.975 9.265 1.00 62.09 87 SER A N 1
ATOM 696 C CA . SER A 1 87 ? -2.327 -9.784 8.635 1.00 62.09 87 SER A CA 1
ATOM 697 C C . SER A 1 87 ? -2.020 -9.856 7.147 1.00 62.09 87 SER A C 1
ATOM 699 O O . SER A 1 87 ? -0.973 -9.392 6.714 1.00 62.09 87 SER A O 1
ATOM 701 N N . GLN A 1 88 ? -2.930 -10.427 6.354 1.00 57.12 88 GLN A N 1
ATOM 702 C CA . GLN A 1 88 ? -2.947 -10.112 4.929 1.00 57.12 88 GLN A CA 1
ATOM 703 C C . GLN A 1 88 ? -3.220 -8.617 4.825 1.00 57.12 88 GLN A C 1
ATOM 705 O O . GLN A 1 88 ? -4.355 -8.160 4.961 1.00 57.12 88 GLN A O 1
ATOM 710 N N . ALA A 1 89 ? -2.149 -7.838 4.720 1.00 61.06 89 ALA A N 1
ATOM 711 C CA . ALA A 1 89 ? -2.266 -6.471 4.296 1.00 61.06 89 ALA A CA 1
ATOM 712 C C . ALA A 1 89 ? -2.973 -6.491 2.945 1.00 61.06 89 ALA A C 1
ATOM 714 O O . ALA A 1 89 ? -2.543 -7.169 2.014 1.00 61.06 89 ALA A O 1
ATOM 715 N N . THR A 1 90 ? -4.100 -5.798 2.863 1.00 68.56 90 THR A N 1
ATOM 716 C CA . THR A 1 90 ? -4.770 -5.584 1.590 1.00 68.56 90 THR A CA 1
ATOM 717 C C . THR A 1 90 ? -3.824 -4.748 0.739 1.00 68.56 90 THR A C 1
ATOM 719 O O . THR A 1 90 ? -3.648 -3.564 1.040 1.00 68.56 90 THR A O 1
ATOM 722 N N . LYS A 1 91 ? -3.188 -5.359 -0.267 1.00 78.75 91 LYS A N 1
ATOM 723 C CA . LYS A 1 91 ? -2.413 -4.613 -1.258 1.00 78.75 91 LYS A CA 1
ATOM 724 C C . LYS A 1 91 ? -3.363 -3.624 -1.930 1.00 78.75 91 LYS A C 1
ATOM 726 O O . LYS A 1 91 ? -4.382 -4.023 -2.493 1.00 78.75 91 LYS A O 1
ATOM 731 N N . LYS A 1 92 ? -3.072 -2.337 -1.781 1.00 89.00 92 LYS A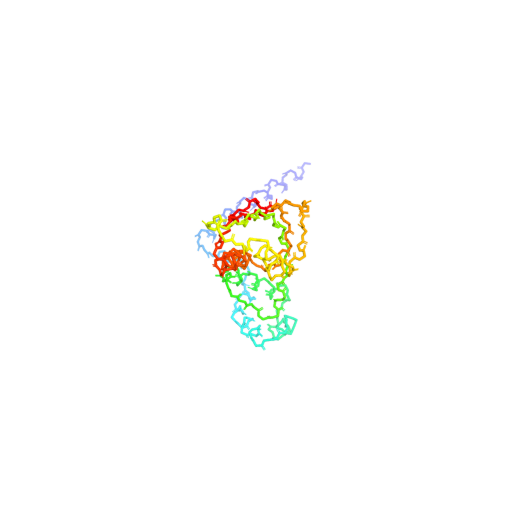 N 1
ATOM 732 C CA . LYS A 1 92 ? -3.699 -1.267 -2.555 1.00 89.00 92 LYS A CA 1
ATOM 733 C C . LYS A 1 92 ? -3.006 -1.193 -3.909 1.00 89.00 92 LYS A C 1
ATOM 735 O O . LYS A 1 92 ? -1.926 -1.747 -4.070 1.00 89.00 92 LYS A O 1
ATOM 740 N N . ILE A 1 93 ? -3.624 -0.514 -4.866 1.00 92.94 93 ILE A N 1
ATOM 741 C CA . ILE A 1 93 ? -3.036 -0.264 -6.182 1.00 92.94 93 ILE A CA 1
ATOM 742 C C . ILE A 1 93 ? -2.934 1.249 -6.343 1.00 92.94 93 ILE A C 1
ATOM 744 O O . ILE A 1 93 ? -3.953 1.935 -6.257 1.00 92.94 93 ILE A O 1
ATOM 748 N N . ALA A 1 94 ? -1.717 1.755 -6.531 1.00 94.00 94 ALA A N 1
ATOM 749 C CA . ALA A 1 94 ? -1.457 3.133 -6.924 1.00 94.00 94 ALA A CA 1
ATOM 750 C C . ALA A 1 94 ? -1.455 3.199 -8.447 1.00 94.00 94 ALA A C 1
ATOM 752 O O . ALA A 1 94 ? -0.840 2.360 -9.105 1.00 94.00 94 ALA A O 1
ATOM 753 N N . VAL A 1 95 ? -2.142 4.194 -8.999 1.00 96.19 95 VAL A N 1
ATOM 754 C CA . VAL A 1 95 ? -2.021 4.541 -10.415 1.00 96.19 95 VAL A CA 1
ATOM 755 C C . VAL A 1 95 ? -1.022 5.684 -10.494 1.00 96.19 95 VAL A C 1
ATOM 757 O O . VAL A 1 95 ? -1.262 6.750 -9.924 1.00 96.19 95 VAL A O 1
ATOM 760 N N . VAL A 1 96 ? 0.110 5.424 -11.139 1.00 96.38 96 VAL A N 1
ATOM 761 C CA . VAL A 1 96 ? 1.229 6.361 -11.234 1.00 96.38 96 VAL A CA 1
ATOM 762 C C . VAL A 1 96 ? 1.438 6.714 -12.695 1.00 96.38 96 VAL A C 1
ATOM 764 O O . VAL A 1 96 ? 1.665 5.837 -13.528 1.00 96.38 96 VAL A O 1
ATOM 767 N N . GLU A 1 97 ? 1.337 8.001 -13.005 1.00 95.75 97 GLU A N 1
ATOM 768 C CA . GLU A 1 97 ? 1.719 8.536 -14.303 1.00 95.75 97 GLU A CA 1
ATOM 769 C C . GLU A 1 97 ? 3.221 8.792 -14.304 1.00 95.75 97 GLU A C 1
ATOM 771 O O . GLU A 1 97 ? 3.743 9.483 -13.433 1.00 95.75 97 GLU A O 1
ATOM 776 N N . ILE A 1 98 ? 3.916 8.216 -15.274 1.00 95.88 98 ILE A N 1
ATOM 777 C CA . ILE A 1 98 ? 5.361 8.311 -15.414 1.00 95.88 98 ILE A CA 1
ATOM 778 C C . ILE A 1 98 ? 5.667 9.005 -16.723 1.00 95.88 98 ILE A C 1
ATOM 780 O O . ILE A 1 98 ? 5.258 8.553 -17.790 1.00 95.88 98 ILE A O 1
ATOM 784 N N . TRP A 1 99 ? 6.447 10.069 -16.646 1.00 96.75 99 TRP A N 1
ATOM 785 C CA . TRP A 1 99 ? 7.109 10.652 -17.795 1.00 96.75 99 TRP A CA 1
ATOM 786 C C . TRP A 1 99 ? 8.558 10.166 -17.800 1.00 96.75 99 TRP A C 1
ATOM 788 O O . TRP A 1 99 ? 9.287 10.419 -16.847 1.00 96.75 99 TRP A O 1
ATOM 798 N N . LEU A 1 100 ? 8.969 9.439 -18.841 1.00 95.38 100 LEU A N 1
ATOM 799 C CA . LEU A 1 100 ? 10.318 8.901 -19.008 1.00 95.38 100 LEU A CA 1
ATOM 800 C C . LEU A 1 100 ? 10.889 9.292 -20.371 1.00 95.38 100 LEU A C 1
ATOM 802 O O . LEU A 1 100 ? 10.526 8.745 -21.422 1.00 95.38 100 LEU A O 1
ATOM 806 N N . ARG A 1 101 ? 11.892 10.161 -20.336 1.00 95.50 101 ARG A N 1
ATOM 807 C CA . ARG A 1 101 ? 12.737 10.477 -21.481 1.00 95.50 101 ARG A CA 1
ATOM 808 C C . ARG A 1 101 ? 14.061 9.731 -21.368 1.00 95.50 101 ARG A C 1
ATOM 810 O O . ARG A 1 101 ? 14.706 9.751 -20.330 1.00 95.50 101 ARG A O 1
ATOM 817 N N . VAL A 1 102 ? 14.487 9.120 -22.472 1.00 94.25 102 VAL A N 1
ATOM 818 C CA . VAL A 1 102 ? 15.775 8.420 -22.591 1.00 94.25 102 VAL A CA 1
ATOM 819 C C . VAL A 1 102 ? 16.555 9.056 -23.729 1.00 94.25 102 VAL A C 1
ATOM 821 O O . VAL A 1 102 ? 16.045 9.141 -24.849 1.00 94.25 102 VAL A O 1
ATOM 824 N N . GLU A 1 103 ? 17.784 9.485 -23.467 1.00 94.50 103 GLU A N 1
ATOM 825 C CA . GLU A 1 103 ? 18.614 10.160 -24.463 1.00 94.50 103 GLU A CA 1
ATOM 826 C C . GLU A 1 103 ? 20.076 9.707 -24.375 1.00 94.50 103 GLU A C 1
ATOM 828 O O . GLU A 1 103 ? 20.534 9.203 -23.354 1.00 94.50 103 GLU A O 1
ATOM 833 N N . ASN A 1 104 ? 20.826 9.848 -25.470 1.00 93.75 104 ASN A N 1
ATOM 834 C CA . ASN A 1 104 ? 22.249 9.507 -25.474 1.00 93.75 104 ASN A CA 1
ATOM 835 C C . ASN A 1 104 ? 23.069 10.663 -24.875 1.00 93.75 104 ASN A C 1
ATOM 837 O O . ASN A 1 104 ? 22.822 11.822 -25.206 1.00 93.75 104 ASN A O 1
ATOM 841 N N . LYS A 1 105 ? 24.121 10.366 -24.098 1.00 91.31 105 LYS A N 1
ATOM 842 C CA . LYS A 1 105 ? 25.044 11.397 -23.570 1.00 91.31 105 LYS A CA 1
ATOM 843 C C . LYS A 1 105 ? 25.799 12.140 -24.677 1.00 91.31 105 LYS A C 1
ATOM 845 O O . LYS A 1 105 ? 26.235 13.271 -24.499 1.00 91.31 105 LYS A O 1
ATOM 850 N N . THR A 1 106 ? 25.973 11.504 -25.835 1.00 90.12 106 THR A N 1
ATOM 851 C CA . THR A 1 106 ? 26.649 12.090 -26.995 1.00 90.12 106 THR A CA 1
ATOM 852 C C . THR A 1 106 ? 25.986 11.673 -28.303 1.00 90.12 106 THR A C 1
ATOM 854 O O . THR A 1 106 ? 25.439 10.576 -28.427 1.00 90.12 106 THR A O 1
ATOM 857 N N . LYS A 1 107 ? 26.091 12.531 -29.325 1.00 88.25 107 LYS A N 1
ATOM 858 C CA . LYS A 1 107 ? 25.534 12.306 -30.671 1.00 88.25 107 LYS A CA 1
ATOM 859 C C . LYS A 1 107 ? 26.116 11.087 -31.401 1.00 88.25 107 LYS A C 1
ATOM 861 O O . LYS A 1 107 ? 25.530 10.632 -32.382 1.00 88.25 107 LYS A O 1
ATOM 866 N N . PHE A 1 108 ? 27.269 10.589 -30.948 1.00 89.56 108 PHE A N 1
ATOM 867 C CA . PHE A 1 108 ? 27.970 9.443 -31.537 1.00 89.56 108 PHE A CA 1
ATOM 868 C C . PHE A 1 108 ? 27.534 8.092 -30.954 1.00 89.56 108 PHE A C 1
ATOM 870 O O . PHE A 1 108 ? 27.812 7.056 -31.549 1.00 89.56 108 PHE A O 1
ATOM 877 N N . VAL A 1 109 ? 26.838 8.090 -29.815 1.00 87.75 109 VAL A N 1
ATOM 878 C CA . VAL A 1 109 ? 26.312 6.873 -29.190 1.00 87.75 109 VAL A CA 1
ATOM 879 C C . VAL A 1 109 ? 24.975 6.512 -29.833 1.00 87.75 109 VAL A C 1
ATOM 881 O O . VAL A 1 109 ? 24.150 7.373 -30.147 1.00 87.75 109 VAL A O 1
ATOM 884 N N . ARG A 1 110 ? 24.759 5.214 -30.044 1.00 83.62 110 ARG A N 1
ATOM 885 C CA . ARG A 1 110 ? 23.510 4.637 -30.541 1.00 83.62 110 ARG A CA 1
ATOM 886 C C . ARG A 1 110 ? 23.054 3.610 -29.505 1.00 83.62 110 ARG A C 1
ATOM 888 O O . ARG A 1 110 ? 23.660 2.553 -29.401 1.00 83.62 110 ARG A O 1
ATOM 895 N N . GLY A 1 111 ? 22.047 3.948 -28.701 1.00 90.00 111 GLY A N 1
ATOM 896 C CA . GLY A 1 111 ? 21.598 3.071 -27.610 1.00 90.00 111 GLY A CA 1
ATOM 897 C C . GLY A 1 111 ? 20.229 3.406 -27.019 1.00 90.00 111 GLY A C 1
ATOM 898 O O . GLY A 1 111 ? 19.551 2.498 -26.553 1.00 90.00 111 GLY A O 1
ATOM 899 N N . LYS A 1 112 ? 19.772 4.665 -27.110 1.00 91.62 112 LYS A N 1
ATOM 900 C CA . LYS A 1 112 ? 18.531 5.121 -26.456 1.00 91.62 112 LYS A CA 1
ATOM 901 C C . LYS A 1 112 ? 17.277 4.275 -26.693 1.00 91.62 112 LYS A C 1
ATOM 903 O O . LYS A 1 112 ? 16.499 4.094 -25.764 1.00 91.62 112 LYS A O 1
ATOM 908 N N . ASN A 1 113 ? 17.077 3.742 -27.900 1.00 92.50 113 ASN A N 1
ATOM 909 C CA . ASN A 1 113 ? 15.886 2.943 -28.205 1.00 92.50 113 ASN A CA 1
ATOM 910 C C . ASN A 1 113 ? 15.933 1.574 -27.514 1.00 92.50 113 ASN A C 1
ATOM 912 O O . ASN A 1 113 ? 14.926 1.134 -26.972 1.00 92.50 113 ASN A O 1
ATOM 916 N N . GLU A 1 114 ? 17.106 0.936 -27.487 1.00 93.88 114 GLU A N 1
ATOM 917 C CA . GLU A 1 114 ? 17.298 -0.328 -26.768 1.00 93.88 114 GLU A CA 1
ATOM 918 C C . GLU A 1 114 ? 17.234 -0.120 -25.253 1.00 93.88 114 GLU A C 1
ATOM 920 O O . GLU A 1 114 ? 16.604 -0.916 -24.567 1.00 93.88 114 GLU A O 1
ATOM 925 N N . SER A 1 115 ? 17.794 0.980 -24.729 1.00 94.56 115 SER A N 1
ATOM 926 C CA . SER A 1 115 ? 17.612 1.349 -23.318 1.00 94.56 115 SER A CA 1
ATOM 927 C C . SER A 1 115 ? 16.134 1.536 -22.980 1.00 94.56 115 SER A C 1
ATOM 929 O O . SER A 1 115 ? 15.662 0.932 -22.028 1.00 94.56 115 SER A O 1
ATOM 931 N N . ARG A 1 116 ? 15.374 2.296 -23.784 1.00 93.69 116 ARG A N 1
ATOM 932 C CA . ARG A 1 116 ? 13.929 2.475 -23.569 1.00 93.69 116 ARG A CA 1
ATOM 933 C C . ARG A 1 116 ? 13.188 1.141 -23.569 1.00 93.69 116 ARG A C 1
ATOM 935 O O . ARG A 1 116 ? 12.426 0.882 -22.649 1.00 93.69 116 ARG A O 1
ATOM 942 N N . ARG A 1 117 ? 13.436 0.294 -24.570 1.00 94.38 117 ARG A N 1
ATOM 943 C CA . ARG A 1 117 ? 12.805 -1.025 -24.679 1.00 94.38 117 ARG A CA 1
ATOM 944 C C . ARG A 1 117 ? 13.118 -1.907 -23.472 1.00 94.38 117 ARG A C 1
ATOM 946 O O . ARG A 1 117 ? 12.244 -2.623 -22.999 1.00 94.38 117 ARG A O 1
ATOM 953 N N . GLN A 1 118 ? 14.358 -1.874 -22.991 1.00 95.69 118 GLN A N 1
ATOM 954 C CA . GLN A 1 118 ? 14.743 -2.643 -21.816 1.00 95.69 118 GLN A CA 1
ATOM 955 C C . GLN A 1 118 ? 14.058 -2.114 -20.550 1.00 95.69 118 GLN A C 1
ATOM 957 O O . GLN A 1 118 ? 13.537 -2.915 -19.788 1.00 95.69 118 GLN A O 1
ATOM 962 N N . ILE A 1 119 ? 13.970 -0.794 -20.365 1.00 94.94 119 ILE A N 1
ATOM 963 C CA . ILE A 1 119 ? 13.244 -0.199 -19.229 1.00 94.94 119 ILE A CA 1
ATOM 964 C C . ILE A 1 119 ? 11.756 -0.582 -19.269 1.00 94.94 119 ILE A C 1
ATOM 966 O O . ILE A 1 119 ? 11.196 -0.999 -18.258 1.00 94.94 119 ILE A O 1
ATOM 970 N N . GLU A 1 120 ? 11.117 -0.496 -20.441 1.00 94.88 120 GLU A N 1
ATOM 971 C CA . GLU A 1 120 ? 9.715 -0.901 -20.616 1.00 94.88 120 GLU A CA 1
ATOM 972 C C . GLU A 1 120 ? 9.500 -2.383 -20.236 1.00 94.88 120 GLU A C 1
ATOM 974 O O . GLU A 1 120 ? 8.512 -2.718 -19.583 1.00 94.88 120 GLU A O 1
ATOM 979 N N . ASN A 1 121 ? 10.433 -3.269 -20.597 1.00 94.62 121 ASN A N 1
ATOM 980 C CA . ASN A 1 121 ? 10.325 -4.705 -20.326 1.00 94.62 121 ASN A CA 1
ATOM 981 C C . ASN A 1 121 ? 10.655 -5.092 -18.881 1.00 94.62 121 ASN A C 1
ATOM 983 O O . ASN A 1 121 ? 9.925 -5.887 -18.292 1.00 94.62 121 ASN A O 1
ATOM 987 N N . ASP A 1 122 ? 11.753 -4.570 -18.341 1.00 93.19 122 ASP A N 1
ATOM 988 C CA . ASP A 1 122 ? 12.315 -5.023 -17.069 1.00 93.19 122 ASP A CA 1
ATOM 989 C C . ASP A 1 122 ? 11.663 -4.275 -15.898 1.00 93.19 122 ASP A C 1
ATOM 991 O O . ASP A 1 122 ? 11.233 -4.896 -14.927 1.00 93.19 122 ASP A O 1
ATOM 995 N N . CYS A 1 123 ? 11.513 -2.953 -16.023 1.00 92.62 123 CYS A N 1
ATOM 996 C CA . CYS A 1 123 ? 11.027 -2.096 -14.944 1.00 92.62 123 CYS A CA 1
ATOM 997 C C . CYS A 1 123 ? 9.502 -1.911 -14.994 1.00 92.62 123 CYS A C 1
ATOM 999 O O . CYS A 1 123 ? 8.836 -1.951 -13.964 1.00 92.62 123 CYS A O 1
ATOM 1001 N N . PHE A 1 124 ? 8.914 -1.686 -16.175 1.00 94.25 124 PHE A N 1
ATOM 1002 C CA . PHE A 1 124 ? 7.513 -1.237 -16.271 1.00 94.25 124 PHE A CA 1
ATOM 1003 C C . PHE A 1 124 ? 6.496 -2.361 -16.498 1.00 94.25 124 PHE A C 1
ATOM 1005 O O . PHE A 1 124 ? 5.415 -2.339 -15.906 1.00 94.25 124 PHE A O 1
ATOM 1012 N N . SER A 1 125 ? 6.831 -3.359 -17.319 1.00 91.50 125 SER A N 1
ATOM 1013 C CA . SER A 1 125 ? 5.974 -4.517 -17.621 1.00 91.50 125 SER A CA 1
ATOM 1014 C C . SER A 1 125 ? 5.386 -5.219 -16.380 1.00 91.50 125 SER A C 1
ATOM 1016 O O . SER A 1 125 ? 4.200 -5.560 -16.413 1.00 91.50 125 SER A O 1
ATOM 1018 N N . PRO A 1 126 ? 6.119 -5.372 -15.252 1.00 93.38 126 PRO A N 1
ATOM 1019 C CA . PRO A 1 126 ? 5.567 -5.974 -14.033 1.00 93.38 126 PRO A CA 1
ATOM 1020 C C . PRO A 1 126 ? 4.361 -5.239 -13.422 1.00 93.38 126 PRO A C 1
ATOM 1022 O O . PRO A 1 126 ? 3.653 -5.819 -12.600 1.00 93.38 126 PRO A O 1
ATOM 1025 N N . PHE A 1 127 ? 4.116 -3.982 -13.805 1.00 94.38 127 PHE A N 1
ATOM 1026 C CA . PHE A 1 127 ? 3.098 -3.107 -13.216 1.00 94.38 127 PHE A CA 1
ATOM 1027 C C . PHE A 1 127 ? 1.952 -2.775 -14.179 1.00 94.38 127 PHE A C 1
ATOM 1029 O O . PHE A 1 127 ? 1.390 -1.681 -14.111 1.00 94.38 127 PHE A O 1
ATOM 1036 N N . ASP A 1 128 ? 1.608 -3.695 -15.086 1.00 92.19 128 ASP A N 1
ATOM 1037 C CA . ASP A 1 128 ? 0.537 -3.518 -16.081 1.00 92.19 128 ASP A CA 1
ATOM 1038 C C . ASP A 1 128 ? 0.663 -2.188 -16.851 1.00 92.19 128 ASP A C 1
ATOM 1040 O O . ASP A 1 128 ? -0.304 -1.428 -16.981 1.00 92.19 128 ASP A O 1
ATOM 1044 N N . MET A 1 129 ? 1.879 -1.883 -17.319 1.00 91.44 129 MET A N 1
ATOM 1045 C CA . MET A 1 129 ? 2.194 -0.629 -18.003 1.00 91.44 129 MET A CA 1
ATOM 1046 C C . MET A 1 129 ? 1.263 -0.366 -19.190 1.00 91.44 129 MET A C 1
ATOM 1048 O O . MET A 1 129 ? 1.126 -1.191 -20.095 1.00 91.44 129 MET A O 1
ATOM 1052 N N . VAL A 1 130 ? 0.719 0.849 -19.248 1.00 93.94 130 VAL A N 1
ATOM 1053 C CA . VAL A 1 130 ? 0.039 1.386 -20.430 1.00 93.94 130 VAL A CA 1
ATOM 1054 C C . VAL A 1 130 ? 0.794 2.608 -20.925 1.00 93.94 130 VAL A C 1
ATOM 1056 O O . VAL A 1 130 ? 0.956 3.582 -20.197 1.00 93.94 130 VAL A O 1
ATOM 1059 N N . LYS A 1 131 ? 1.238 2.575 -22.179 1.00 93.56 131 LYS A N 1
ATOM 1060 C CA . LYS A 1 131 ? 1.839 3.734 -22.841 1.00 93.56 131 LYS A CA 1
ATOM 1061 C C . LYS A 1 131 ? 0.734 4.616 -23.425 1.00 93.56 131 LYS A C 1
ATOM 1063 O O . LYS A 1 131 ? -0.132 4.090 -24.123 1.00 93.56 131 LYS A O 1
ATOM 1068 N N . LYS A 1 132 ? 0.743 5.924 -23.135 1.00 91.38 132 LYS A N 1
ATOM 1069 C CA . LYS A 1 132 ? -0.307 6.847 -23.617 1.00 91.38 132 LYS A CA 1
ATOM 1070 C C . LYS A 1 132 ? -0.224 7.064 -25.132 1.00 91.38 132 LYS A C 1
ATOM 1072 O O . LYS A 1 132 ? -1.242 6.981 -25.808 1.00 91.38 132 LYS A O 1
ATOM 1077 N N . ASP A 1 133 ? 0.990 7.239 -25.650 1.00 90.00 133 ASP A N 1
ATOM 1078 C CA . ASP A 1 133 ? 1.271 7.433 -27.075 1.00 90.00 133 ASP A CA 1
ATOM 1079 C C . ASP A 1 133 ? 2.401 6.511 -27.540 1.00 90.00 133 ASP A C 1
ATOM 1081 O O . ASP A 1 133 ? 3.409 6.363 -26.850 1.00 90.00 133 ASP A O 1
ATOM 1085 N N . THR A 1 134 ? 2.296 5.950 -28.748 1.00 81.75 134 THR A N 1
ATOM 1086 C CA . THR A 1 134 ? 3.286 5.002 -29.299 1.00 81.75 134 THR A CA 1
ATOM 1087 C C . THR A 1 134 ? 4.722 5.549 -29.267 1.00 81.75 134 THR A C 1
ATOM 1089 O O . THR A 1 134 ? 5.640 4.848 -28.834 1.00 81.75 134 THR A O 1
ATOM 1092 N N . ASP A 1 135 ? 4.899 6.823 -29.634 1.00 81.94 135 ASP A N 1
ATOM 1093 C CA . ASP A 1 135 ? 6.194 7.526 -29.634 1.00 81.94 135 ASP A CA 1
ATOM 1094 C C . ASP A 1 135 ? 6.382 8.481 -28.443 1.00 81.94 135 ASP A C 1
ATOM 1096 O O . ASP A 1 135 ? 7.441 9.105 -28.293 1.00 81.94 135 ASP A O 1
ATOM 1100 N N . GLY A 1 136 ? 5.374 8.576 -27.574 1.00 88.69 136 GLY A N 1
ATOM 1101 C CA . GLY A 1 136 ? 5.395 9.442 -26.405 1.00 88.69 136 GLY A CA 1
ATOM 1102 C C . GLY A 1 136 ? 6.307 8.935 -25.297 1.00 88.69 136 GLY A C 1
ATOM 1103 O O . GLY A 1 136 ? 6.868 7.834 -25.337 1.00 88.69 136 GLY A O 1
ATOM 11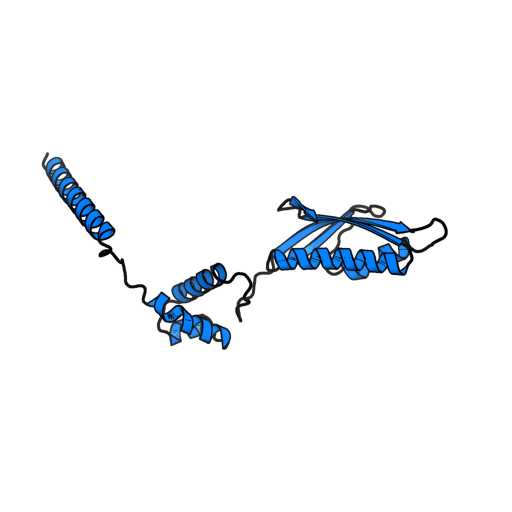04 N N . TRP A 1 137 ? 6.478 9.792 -24.297 1.00 93.50 137 TRP A N 1
ATOM 1105 C CA . TRP A 1 137 ? 7.309 9.538 -23.118 1.00 93.50 137 TRP A CA 1
ATOM 1106 C C . TRP A 1 137 ? 6.458 9.284 -21.875 1.00 93.50 137 TRP A C 1
ATOM 1108 O O . TRP A 1 137 ? 6.992 9.208 -20.779 1.00 93.50 137 TRP A O 1
ATOM 1118 N N . GLU A 1 138 ? 5.145 9.155 -22.044 1.00 95.31 138 GLU A N 1
ATOM 1119 C CA . GLU A 1 138 ? 4.188 9.032 -20.953 1.00 95.31 138 GLU A CA 1
ATOM 1120 C C . GLU A 1 138 ? 3.670 7.599 -20.816 1.00 95.31 138 GLU A C 1
ATOM 1122 O O . GLU A 1 138 ? 3.209 6.972 -21.779 1.00 95.31 138 GLU A O 1
ATOM 1127 N N . TYR A 1 139 ? 3.706 7.112 -19.583 1.00 95.44 139 TYR A N 1
ATOM 1128 C CA . TYR A 1 139 ? 3.320 5.772 -19.176 1.00 95.44 139 TYR A CA 1
ATOM 1129 C C . TYR A 1 139 ? 2.401 5.853 -17.958 1.00 95.44 139 TYR A C 1
ATOM 1131 O O . TYR A 1 139 ? 2.451 6.801 -17.179 1.00 95.44 139 TYR A O 1
ATOM 1139 N N . ILE A 1 140 ? 1.558 4.845 -17.784 1.00 95.94 140 ILE A N 1
ATOM 1140 C CA . ILE A 1 140 ? 0.727 4.655 -16.599 1.00 95.94 140 ILE A CA 1
ATOM 1141 C C . ILE A 1 140 ? 1.078 3.290 -16.024 1.00 95.94 140 ILE A C 1
ATOM 1143 O O . ILE A 1 140 ? 0.942 2.286 -16.724 1.00 95.94 140 ILE A O 1
ATOM 1147 N N . LEU A 1 141 ? 1.499 3.253 -14.760 1.00 96.44 141 LEU A N 1
ATOM 1148 C CA . LEU A 1 141 ? 1.768 2.023 -14.018 1.00 96.44 141 LEU A CA 1
ATOM 1149 C C . LEU A 1 141 ? 0.728 1.807 -12.920 1.00 96.44 141 LEU A C 1
ATOM 1151 O O . LEU A 1 141 ? 0.243 2.753 -12.297 1.00 96.44 141 LEU A O 1
ATOM 1155 N N . LYS A 1 142 ? 0.420 0.538 -12.656 1.00 95.81 142 LYS A N 1
ATOM 1156 C CA . LYS A 1 142 ? -0.417 0.088 -11.542 1.00 95.81 142 LYS A CA 1
ATOM 1157 C C . LYS A 1 142 ? 0.462 -0.598 -10.507 1.00 95.81 142 LYS A C 1
ATOM 1159 O O . LYS A 1 142 ? 0.691 -1.802 -10.574 1.00 95.81 142 LYS A O 1
ATOM 1164 N N . ILE A 1 143 ? 0.950 0.170 -9.539 1.00 94.69 143 ILE A N 1
ATOM 1165 C CA . ILE A 1 143 ? 1.904 -0.319 -8.542 1.00 94.69 143 ILE A CA 1
ATOM 1166 C C . ILE A 1 143 ? 1.147 -0.846 -7.318 1.00 94.69 143 ILE A C 1
ATOM 1168 O O . ILE A 1 143 ? 0.456 -0.074 -6.643 1.00 94.69 143 ILE A O 1
ATOM 1172 N N . PRO A 1 144 ? 1.226 -2.153 -7.007 1.00 93.06 144 PRO A N 1
ATOM 1173 C CA . PRO A 1 144 ? 0.605 -2.695 -5.814 1.00 93.06 144 PRO A CA 1
ATOM 1174 C C . PRO A 1 144 ? 1.459 -2.388 -4.576 1.00 93.06 144 PRO A C 1
ATOM 1176 O O . PRO A 1 144 ? 2.631 -2.741 -4.537 1.00 93.06 144 PRO A O 1
ATOM 1179 N N . TYR A 1 145 ? 0.865 -1.802 -3.536 1.00 90.94 145 TYR A N 1
ATOM 1180 C CA . TYR A 1 145 ? 1.577 -1.404 -2.316 1.00 90.94 145 TYR A CA 1
ATOM 1181 C C . TYR A 1 145 ? 0.771 -1.690 -1.042 1.00 90.94 145 TYR A C 1
ATOM 1183 O O . TYR A 1 145 ? -0.463 -1.669 -1.023 1.00 90.94 145 TYR A O 1
ATOM 1191 N N . THR A 1 146 ? 1.464 -1.962 0.060 1.00 86.44 146 THR A N 1
ATOM 1192 C CA . THR A 1 146 ? 0.879 -2.200 1.390 1.00 86.44 146 THR A CA 1
ATOM 1193 C C . THR A 1 146 ? 0.860 -0.935 2.239 1.00 86.44 146 THR A C 1
ATOM 1195 O O . THR A 1 146 ? -0.077 -0.696 3.011 1.00 86.44 146 THR A O 1
ATOM 1198 N N . ASN A 1 147 ? 1.928 -0.152 2.138 1.00 86.69 147 ASN A N 1
ATOM 1199 C CA . ASN A 1 147 ? 2.161 1.067 2.895 1.00 86.69 147 ASN A CA 1
ATOM 1200 C C . ASN A 1 147 ? 2.845 2.107 1.992 1.00 86.69 147 ASN A C 1
ATOM 1202 O O . ASN A 1 147 ? 3.391 1.756 0.951 1.00 86.69 147 ASN A O 1
ATOM 1206 N N . GLU A 1 148 ? 2.774 3.384 2.368 1.00 87.00 148 GLU A N 1
ATOM 1207 C CA . GLU A 1 148 ? 3.311 4.478 1.539 1.00 87.00 148 GLU A CA 1
ATOM 1208 C C . GLU A 1 148 ? 4.829 4.380 1.345 1.00 87.00 148 GLU A C 1
ATOM 1210 O O . GLU A 1 148 ? 5.327 4.739 0.287 1.00 87.00 148 GLU A O 1
ATOM 1215 N N . LYS A 1 149 ? 5.552 3.830 2.327 1.00 89.44 149 LYS A N 1
ATOM 1216 C CA . LYS A 1 149 ? 7.000 3.635 2.244 1.00 89.44 149 LYS A CA 1
ATOM 1217 C C . LYS A 1 149 ? 7.386 2.606 1.174 1.00 89.44 149 LYS A C 1
ATOM 1219 O O . LYS A 1 149 ? 8.304 2.859 0.416 1.00 89.44 149 LYS A O 1
ATOM 1224 N N . GLU A 1 150 ? 6.659 1.494 1.075 1.00 91.06 150 GLU A N 1
ATOM 1225 C CA . GLU A 1 150 ? 6.852 0.475 0.030 1.00 91.06 150 GLU A CA 1
ATOM 1226 C C . GLU A 1 150 ? 6.587 1.059 -1.363 1.00 91.06 150 GLU A C 1
ATOM 1228 O O . GLU A 1 150 ? 7.321 0.758 -2.299 1.00 91.06 150 GLU A O 1
ATOM 1233 N N . LEU A 1 151 ? 5.565 1.916 -1.503 1.00 93.94 151 LEU A N 1
ATOM 1234 C CA . LEU A 1 151 ? 5.310 2.626 -2.759 1.00 93.94 151 LEU A CA 1
ATOM 1235 C C . LEU A 1 151 ? 6.488 3.541 -3.125 1.00 93.94 151 LEU A C 1
ATOM 1237 O O . LEU A 1 151 ? 6.944 3.503 -4.264 1.00 93.94 151 LEU A O 1
ATOM 1241 N N . ASP A 1 152 ? 6.996 4.314 -2.160 1.00 93.69 152 ASP A N 1
ATOM 1242 C CA . ASP A 1 152 ? 8.152 5.196 -2.358 1.00 93.69 152 ASP A CA 1
ATOM 1243 C C . ASP A 1 152 ? 9.405 4.410 -2.753 1.00 93.69 152 ASP A C 1
ATOM 1245 O O . ASP A 1 152 ? 10.050 4.743 -3.742 1.00 93.69 152 ASP A O 1
ATOM 1249 N N . GLU A 1 153 ? 9.728 3.353 -2.006 1.00 94.81 153 GLU A N 1
ATOM 1250 C CA . GLU A 1 153 ? 10.866 2.469 -2.280 1.00 94.81 153 GLU A CA 1
ATOM 1251 C C . GLU A 1 153 ? 10.760 1.867 -3.684 1.00 94.81 153 GLU A C 1
ATOM 1253 O O . GLU A 1 153 ? 11.712 1.963 -4.452 1.00 94.81 153 GLU A O 1
ATOM 1258 N N . THR A 1 154 ? 9.580 1.366 -4.064 1.00 94.94 154 THR A N 1
ATOM 1259 C CA . THR A 1 154 ? 9.352 0.802 -5.403 1.00 94.94 154 THR A CA 1
ATOM 1260 C C . THR A 1 154 ? 9.589 1.844 -6.500 1.00 94.94 154 THR A C 1
ATOM 1262 O O . THR A 1 154 ? 10.215 1.547 -7.512 1.00 94.94 154 THR A O 1
ATOM 1265 N N . ILE A 1 155 ? 9.108 3.081 -6.326 1.00 95.75 155 ILE A N 1
ATOM 1266 C CA . ILE A 1 155 ? 9.290 4.138 -7.333 1.00 95.75 155 ILE A CA 1
ATOM 1267 C C . ILE A 1 155 ? 10.763 4.549 -7.437 1.00 95.75 155 ILE A C 1
ATOM 1269 O O . ILE A 1 155 ? 11.273 4.683 -8.549 1.00 95.75 155 ILE A O 1
ATOM 1273 N N . TYR A 1 156 ? 11.468 4.701 -6.314 1.00 95.81 156 TYR A N 1
ATOM 1274 C CA . TYR A 1 156 ? 12.896 5.024 -6.334 1.00 95.81 156 TYR A CA 1
ATOM 1275 C C . TYR A 1 156 ? 13.743 3.906 -6.947 1.00 95.81 156 TYR A C 1
ATOM 1277 O O . TYR A 1 156 ? 14.670 4.200 -7.701 1.00 95.81 156 TYR A O 1
ATOM 1285 N N . GLU A 1 157 ? 13.415 2.642 -6.675 1.00 95.81 157 GLU A N 1
ATOM 1286 C CA . GLU A 1 157 ? 14.052 1.492 -7.322 1.00 95.81 157 GLU A CA 1
ATOM 1287 C C . GLU A 1 157 ? 13.849 1.537 -8.841 1.00 95.81 157 GLU A C 1
ATOM 1289 O O . GLU A 1 157 ? 14.824 1.434 -9.583 1.00 95.81 157 GLU A O 1
ATOM 1294 N N . LEU A 1 158 ? 12.627 1.813 -9.313 1.00 95.56 158 LEU A N 1
ATOM 1295 C CA . LEU A 1 158 ? 12.342 1.959 -10.745 1.00 95.56 158 LEU A CA 1
ATOM 1296 C C . LEU A 1 158 ? 13.138 3.089 -11.401 1.00 95.56 158 LEU A C 1
ATOM 1298 O O . LEU A 1 158 ? 13.665 2.912 -12.500 1.00 95.56 158 LEU A O 1
ATOM 1302 N N . MET A 1 159 ? 13.239 4.247 -10.743 1.00 95.69 159 MET A N 1
ATOM 1303 C CA . MET A 1 159 ? 14.034 5.372 -11.245 1.00 95.69 159 MET A CA 1
ATOM 1304 C C . MET A 1 159 ? 15.518 5.007 -11.333 1.00 95.69 159 MET A C 1
ATOM 1306 O O . MET A 1 159 ? 16.167 5.292 -12.340 1.00 95.69 159 MET A O 1
ATOM 1310 N N . HIS A 1 160 ? 16.043 4.342 -10.303 1.00 96.38 160 HIS A N 1
ATOM 1311 C CA . HIS A 1 160 ? 17.442 3.934 -10.251 1.00 96.38 160 HIS A CA 1
ATOM 1312 C C . HIS A 1 160 ? 17.782 2.865 -11.298 1.00 96.38 160 HIS A C 1
ATOM 1314 O O . HIS A 1 160 ? 18.803 2.964 -11.981 1.00 96.38 160 HIS A O 1
ATOM 1320 N N . GLU A 1 161 ? 16.925 1.858 -11.468 1.00 96.00 161 GLU A N 1
ATOM 1321 C CA . GLU A 1 161 ? 17.094 0.843 -12.508 1.00 96.00 161 GLU A CA 1
ATOM 1322 C C . GLU A 1 161 ? 17.033 1.459 -13.907 1.00 96.00 161 GLU A C 1
ATOM 1324 O O . GLU A 1 161 ? 17.881 1.154 -14.750 1.00 96.00 161 GLU A O 1
ATOM 1329 N N . ALA A 1 162 ? 16.088 2.373 -14.149 1.00 95.69 162 ALA A N 1
ATOM 1330 C CA . ALA A 1 162 ? 15.974 3.063 -15.428 1.00 95.69 162 ALA A CA 1
ATOM 1331 C C . ALA A 1 162 ? 17.238 3.869 -15.766 1.00 95.69 162 ALA A C 1
ATOM 1333 O O . ALA A 1 162 ? 17.751 3.779 -16.889 1.00 95.69 162 ALA A O 1
ATOM 1334 N N . GLU A 1 163 ? 17.775 4.601 -14.787 1.00 95.50 163 GLU A N 1
ATOM 1335 C CA . GLU A 1 163 ? 19.034 5.332 -14.925 1.00 95.50 163 GLU A CA 1
ATOM 1336 C C . GLU A 1 163 ? 20.194 4.375 -15.223 1.00 95.50 163 GLU A C 1
ATOM 1338 O O . GLU A 1 163 ? 20.924 4.578 -16.194 1.00 95.50 163 GLU A O 1
ATOM 1343 N N . SER A 1 164 ? 20.310 3.280 -14.467 1.00 96.06 164 SER A N 1
ATOM 1344 C CA . SER A 1 164 ? 21.354 2.266 -14.651 1.00 96.06 164 SER A CA 1
ATOM 1345 C C . SER A 1 164 ? 21.323 1.632 -16.051 1.00 96.06 164 SER A C 1
ATOM 1347 O O . SER A 1 164 ? 22.358 1.506 -16.714 1.00 96.06 164 SER A O 1
ATOM 1349 N N . ILE A 1 165 ? 20.131 1.300 -16.562 1.00 95.50 165 ILE A N 1
ATOM 1350 C CA . ILE A 1 165 ? 19.938 0.734 -17.908 1.00 95.50 165 ILE A CA 1
ATOM 1351 C C . ILE A 1 165 ? 20.352 1.725 -19.008 1.00 95.50 165 ILE A C 1
ATOM 1353 O O . ILE A 1 165 ? 20.893 1.322 -20.052 1.00 95.50 165 ILE A O 1
ATOM 1357 N N . ALA A 1 166 ? 20.088 3.019 -18.816 1.00 94.31 166 ALA A N 1
ATOM 1358 C CA . ALA A 1 166 ? 20.536 4.048 -19.747 1.00 94.31 166 ALA A CA 1
ATOM 1359 C C . ALA A 1 166 ? 22.053 4.253 -19.664 1.00 94.31 166 ALA A C 1
ATOM 1361 O O . ALA A 1 166 ? 22.726 4.256 -20.700 1.00 94.31 166 ALA A O 1
ATOM 1362 N N . ASP A 1 167 ? 22.604 4.337 -18.456 1.00 94.88 167 ASP A N 1
ATOM 1363 C CA . ASP A 1 167 ? 24.029 4.540 -18.207 1.00 94.88 167 ASP A CA 1
ATOM 1364 C C . ASP A 1 167 ? 24.889 3.415 -18.784 1.00 94.88 167 ASP A C 1
ATOM 1366 O O . ASP A 1 167 ? 25.904 3.691 -19.434 1.00 94.88 167 ASP A O 1
ATOM 1370 N N . ALA A 1 168 ? 24.436 2.162 -18.676 1.00 93.25 168 ALA A N 1
ATOM 1371 C CA . ALA A 1 168 ? 25.089 0.996 -19.273 1.00 93.25 168 ALA A CA 1
ATOM 1372 C C . ALA A 1 168 ? 25.292 1.119 -20.798 1.00 93.25 168 ALA A C 1
ATOM 1374 O O . ALA A 1 168 ? 26.152 0.450 -21.374 1.00 93.25 168 ALA A O 1
ATOM 1375 N N . ARG A 1 169 ? 24.522 1.985 -21.470 1.00 92.50 169 ARG A N 1
ATOM 1376 C CA . ARG A 1 169 ? 24.621 2.261 -22.913 1.00 92.50 169 ARG A CA 1
ATOM 1377 C C . ARG A 1 169 ? 25.076 3.686 -23.223 1.00 92.50 169 ARG A C 1
ATOM 1379 O O . ARG A 1 169 ? 24.869 4.157 -24.340 1.00 92.50 169 ARG A O 1
ATOM 1386 N N . ASN A 1 170 ? 25.729 4.36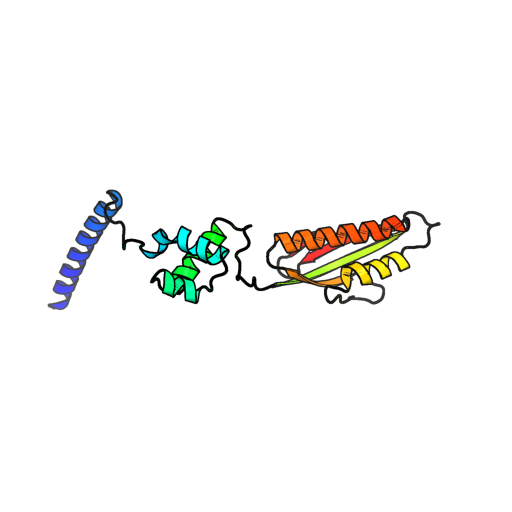4 -22.276 1.00 92.75 170 ASN A N 1
ATOM 1387 C CA . ASN A 1 170 ? 26.145 5.768 -22.388 1.00 92.75 170 ASN A CA 1
ATOM 1388 C C . ASN A 1 170 ? 24.973 6.723 -22.698 1.00 92.75 170 ASN A C 1
ATOM 1390 O O . ASN A 1 170 ? 25.132 7.720 -23.412 1.00 92.75 170 ASN A O 1
ATOM 1394 N N . GLY A 1 171 ? 23.787 6.397 -22.196 1.00 92.62 171 GLY A N 1
ATOM 1395 C CA . GLY A 1 171 ? 22.611 7.258 -22.181 1.00 92.62 171 GLY A CA 1
ATOM 1396 C C . GLY A 1 171 ? 22.363 7.846 -20.799 1.00 92.62 171 GLY A C 1
ATOM 1397 O O . GLY A 1 171 ? 23.135 7.608 -19.881 1.00 92.62 171 GLY A O 1
ATOM 1398 N N . PHE A 1 172 ? 21.305 8.636 -20.679 1.00 93.94 172 PHE A N 1
ATOM 1399 C CA . PHE A 1 172 ? 20.747 9.100 -19.412 1.00 93.94 172 PHE A CA 1
ATOM 1400 C C . PHE A 1 172 ? 19.218 9.089 -19.497 1.00 93.94 172 PHE A C 1
ATOM 1402 O O . PHE A 1 172 ? 18.649 9.063 -20.599 1.00 93.94 172 PHE A O 1
ATOM 1409 N N . THR A 1 173 ? 18.563 9.126 -18.340 1.00 95.06 173 THR A N 1
ATOM 1410 C CA . THR A 1 173 ? 17.107 9.233 -18.228 1.00 95.06 173 THR A CA 1
ATOM 1411 C C . THR A 1 173 ? 16.700 10.504 -17.502 1.00 95.06 173 THR A C 1
ATOM 1413 O O . THR A 1 173 ? 17.309 10.872 -16.504 1.00 95.06 173 THR A O 1
ATOM 1416 N N . GLU A 1 174 ? 15.632 11.145 -17.966 1.00 95.25 174 GLU A N 1
ATOM 1417 C CA . GLU A 1 174 ? 14.869 12.110 -17.175 1.00 95.25 174 GLU A CA 1
ATOM 1418 C C . 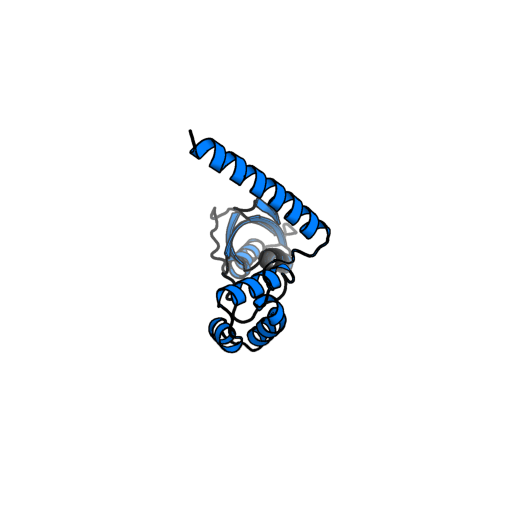GLU A 1 174 ? 13.526 11.447 -16.878 1.00 95.25 174 GLU A C 1
ATOM 1420 O O . GLU A 1 174 ? 12.765 11.144 -17.802 1.00 95.25 174 GLU A O 1
ATOM 1425 N N . MET A 1 175 ? 13.270 11.159 -15.604 1.00 94.19 175 MET A N 1
ATOM 1426 C CA . MET A 1 175 ? 12.061 10.481 -15.158 1.00 94.19 175 MET A CA 1
ATOM 1427 C C . MET A 1 175 ? 11.356 11.333 -14.111 1.00 94.19 175 MET A C 1
ATOM 1429 O O . MET A 1 175 ? 12.000 11.845 -13.201 1.00 94.19 175 MET A O 1
ATOM 1433 N N . SER A 1 176 ? 10.043 11.474 -14.244 1.00 94.94 176 SER A N 1
ATOM 1434 C CA . SER A 1 176 ? 9.178 12.033 -13.209 1.00 94.94 176 SER A CA 1
ATOM 1435 C C . SER A 1 176 ? 7.975 11.122 -13.040 1.00 94.94 176 SER A C 1
ATOM 1437 O O . SER A 1 176 ? 7.427 10.634 -14.032 1.00 94.94 176 SER A O 1
ATOM 1439 N N . ALA A 1 177 ? 7.579 10.881 -11.795 1.00 95.12 177 ALA A N 1
ATOM 1440 C CA . ALA A 1 177 ? 6.428 10.054 -11.468 1.00 95.12 177 ALA A CA 1
ATOM 1441 C C . ALA A 1 177 ? 5.425 10.856 -10.637 1.00 95.12 177 ALA A C 1
ATOM 1443 O O . ALA A 1 177 ? 5.813 11.588 -9.732 1.00 95.12 177 ALA A O 1
ATOM 1444 N N . ILE A 1 178 ? 4.131 10.721 -10.929 1.00 95.81 178 ILE A N 1
ATOM 1445 C CA . ILE A 1 178 ? 3.049 11.400 -10.207 1.00 95.81 178 ILE A CA 1
ATOM 1446 C C . ILE A 1 178 ? 1.932 10.398 -9.914 1.00 95.81 178 ILE A C 1
ATOM 1448 O O . ILE A 1 178 ? 1.369 9.792 -10.825 1.00 95.81 178 ILE A O 1
ATOM 1452 N N . GLU A 1 179 ? 1.568 10.228 -8.643 1.00 95.19 179 GLU A N 1
ATOM 1453 C CA . GLU A 1 179 ? 0.411 9.420 -8.253 1.00 95.19 179 GLU A CA 1
ATOM 1454 C C . GLU A 1 179 ? -0.881 10.206 -8.501 1.00 95.19 179 GLU A C 1
ATOM 1456 O O . GLU A 1 179 ? -1.090 11.287 -7.948 1.00 95.19 179 GLU A O 1
ATOM 1461 N N . THR A 1 180 ? -1.801 9.638 -9.284 1.00 91.56 180 THR A N 1
ATOM 1462 C CA . THR A 1 180 ? -3.006 10.345 -9.750 1.00 91.56 180 THR A CA 1
ATOM 1463 C C . THR A 1 180 ? -3.964 10.738 -8.620 1.00 91.56 180 THR A C 1
ATOM 1465 O O . THR A 1 180 ? -4.694 11.718 -8.738 1.00 91.56 180 THR A O 1
ATOM 1468 N N . ILE A 1 181 ? -4.005 9.968 -7.526 1.00 88.62 181 ILE A N 1
ATOM 1469 C CA . ILE A 1 181 ? -4.981 10.170 -6.442 1.00 88.62 181 ILE A CA 1
ATOM 1470 C C . ILE A 1 181 ? -4.482 11.191 -5.420 1.00 88.62 181 ILE A C 1
ATOM 1472 O O . ILE A 1 181 ? -5.229 12.085 -5.026 1.00 88.62 181 ILE A O 1
ATOM 1476 N N . THR A 1 182 ? -3.248 11.033 -4.947 1.00 90.19 182 THR A N 1
ATOM 1477 C CA . THR A 1 182 ? -2.684 11.893 -3.897 1.00 90.19 182 THR A CA 1
ATOM 1478 C C . THR A 1 182 ? -2.019 13.140 -4.472 1.00 90.19 182 THR A C 1
ATOM 1480 O O . THR A 1 182 ? -1.837 14.115 -3.745 1.00 90.19 182 THR A O 1
ATOM 1483 N N . GLY A 1 183 ? -1.652 13.119 -5.759 1.00 90.25 183 GLY A N 1
ATOM 1484 C CA . GLY A 1 183 ? -0.831 14.148 -6.390 1.00 90.25 183 GLY A CA 1
ATOM 1485 C C . GLY A 1 183 ? 0.625 14.128 -5.924 1.00 90.25 183 GLY A C 1
ATOM 1486 O O . GLY A 1 183 ? 1.361 15.071 -6.206 1.00 90.25 183 GLY A O 1
ATOM 1487 N N . LYS A 1 184 ? 1.046 13.092 -5.184 1.00 92.56 184 LYS A N 1
ATOM 1488 C CA . LYS A 1 184 ? 2.434 12.933 -4.754 1.00 92.56 184 LYS A CA 1
ATOM 1489 C C . LYS A 1 184 ? 3.317 12.718 -5.978 1.00 92.56 184 LYS A C 1
ATOM 1491 O O . LYS A 1 184 ? 2.963 11.942 -6.863 1.00 92.56 184 LYS A O 1
ATOM 1496 N N . SER A 1 185 ? 4.443 13.420 -6.017 1.00 93.19 185 SER A N 1
ATOM 1497 C CA . SER A 1 185 ? 5.417 13.346 -7.099 1.00 93.19 185 SER A CA 1
ATOM 1498 C C . SER A 1 185 ? 6.766 12.849 -6.596 1.00 93.19 185 SER A C 1
ATOM 1500 O O . SER A 1 185 ? 7.152 13.171 -5.468 1.00 93.19 185 SER A O 1
ATOM 1502 N N . TRP A 1 186 ? 7.483 12.144 -7.463 1.00 94.56 186 TRP A N 1
ATOM 1503 C CA . TRP A 1 186 ? 8.858 11.689 -7.275 1.00 94.56 186 TRP A CA 1
ATOM 1504 C C . TRP A 1 186 ? 9.729 12.155 -8.441 1.00 94.56 186 TRP A C 1
ATOM 1506 O O . TRP A 1 186 ? 9.211 12.235 -9.588 1.00 94.56 186 TRP A O 1
#

Secondary structure (DSSP, 8-state):
-HHHHHHHHHHHHHHHHHHHHHHHHHTT----S--TTGGGHHHHHHHHHTT--HHHHHHHTT--HHHHHHHHHHHHHH-TT---TT-----EEEEEEEEEEEEESSTT---HHHHHHHHIIIIIGGGT-EESSTT-SEEEEEEEESSHHHHHHHHHHHHHHHHHHHHTTTEEEEEEEEETTT--B-

pLDDT: mean 88.05, std 8.35, range [57.12, 96.75]